Protein AF-A0AAN9F4Y3-F1 (afdb_monomer_lite)

Secondary structure (DSSP, 8-state):
--SHHHHHTHHHHHHHHHHHHHHHTT----EEEES-TTS---GGGG-S---EEE---PPPSSTT---HHHHHHH-HHHHHHHHTTT----SEEEEEHHHHHHHHHHHHHTT-B--TT----S-SSSEEEEE---S-SSSS--STT--HHHHHHHTT-HHHHHHHGGGSPPPTT-SS-SHHHHHHHHHHHHHHHTTS----------------------HHHHHHHHHHHHHHHHHHHTT-HHHHHHHHHHHHHH-TT-HHHHHHHHHHHHHTT-HHHHHHHHHHHHH-

Radius of gyration: 26.0 Å; chains: 1; bounding box: 60×72×58 Å

InterPro domains:
  IPR011990 Tetratricopeptide-like helical domain superfamily [G3DSA:1.25.40.10] (185-288)
  IPR011990 Tetratricopeptide-like helical domain superfamily [SSF48452] (224-287)
  IPR019734 Tetratricopeptide repeat [PS50005] (225-258)
  IPR051616 Cul2-RING E3 ligase substrate-recognition [PTHR46224] (144-288)
  IPR058209 Serine/threonine-protein kinase BSK1-like, TPR repeats [PF25575] (223-284)

pLDDT: mean 73.43, std 19.57, range [27.09, 96.81]

Organism: Crotalaria pallida (NCBI:txid3830)

Foldseek 3Di:
DPPVPVLALQLLVLVLLVLLVVVVVVQFAEEEELAPPPSRPVPVSNPDPHHYYYFDQPDDPDPPDGGLSRVCVVPVQVSCVVVVVPDDDGQKYKYWQVSCVVCVVVVVVVQWDADDVPPVPCVSHTMGMIGRRPDDDDPDDDDPDDDPLLVCLLVVNLVSNVVCLVVDDDDPVQPDSDSVSSNVVNVVVVVVVVVPDDDDDDDDDDDDDDDDDDDDQDVVLLVVLVVLQVQLVVVVVVVVLVSSLVSLVSSCVSPVPPLVSLQSNLVSCVSVVNNVSSVVSVVSSVVD

Sequence (288 aa):
MDTQTKATKRGPEDVMNHLAREAQHGKVKSILFLTPCHATPYYSMLHHNLPMKFLDCTPSEEKGIPDESDRFLMDPVPFVSEYAKKWSTPSHIVLFDSEEQKLRNFLISFGYREPGSLSVNRLAGPVILMFLPGERLCSFCYMDGVKPIQVAAARGNRAAVEILFPLTSKVDTVPTWTTDGILEYMQSETNKDETINAGETSRPKDTLSKEKNVPEVAPEVKKRAAEAKSRGDDVFKSKDFHTAIDSYTQAIDLDPTDATLLSNRSLCWIRLGQAEQALADAKACRAL

Structure (mmCIF, N/CA/C/O backbone):
data_AF-A0AAN9F4Y3-F1
#
_entry.id   AF-A0AAN9F4Y3-F1
#
loop_
_atom_site.group_PDB
_atom_site.id
_atom_site.type_symbol
_atom_site.label_atom_id
_atom_site.label_alt_id
_atom_site.label_comp_id
_atom_site.label_asym_id
_atom_site.label_entity_id
_atom_site.label_seq_id
_atom_site.pdbx_PDB_ins_code
_atom_site.Cartn_x
_atom_site.Cartn_y
_atom_site.Cartn_z
_atom_site.occupancy
_atom_site.B_iso_or_equiv
_atom_site.auth_seq_id
_atom_site.auth_comp_id
_atom_site.auth_asym_id
_atom_site.auth_atom_id
_atom_site.pdbx_PDB_model_num
ATOM 1 N N . MET A 1 1 ? 3.733 29.654 6.862 1.00 34.75 1 MET A N 1
ATOM 2 C CA . MET A 1 1 ? 3.402 28.729 7.966 1.00 34.75 1 MET A CA 1
ATOM 3 C C . MET A 1 1 ? 2.767 27.450 7.391 1.00 34.75 1 MET A C 1
ATOM 5 O O . MET A 1 1 ? 1.943 26.833 8.045 1.00 34.75 1 MET A O 1
ATOM 9 N N . ASP A 1 2 ? 3.164 27.002 6.185 1.00 38.53 2 ASP A N 1
ATOM 10 C CA . ASP A 1 2 ? 2.267 26.194 5.324 1.00 38.53 2 ASP A CA 1
ATOM 11 C C . ASP A 1 2 ? 2.876 24.898 4.767 1.00 38.53 2 ASP A C 1
ATOM 13 O O . ASP A 1 2 ? 2.242 24.186 3.990 1.00 38.53 2 ASP A O 1
ATOM 17 N N . THR A 1 3 ? 4.102 24.550 5.152 1.00 35.03 3 THR A N 1
ATOM 18 C CA . THR A 1 3 ? 4.762 23.322 4.676 1.00 35.03 3 THR A CA 1
ATOM 19 C C . THR A 1 3 ? 4.371 22.081 5.479 1.00 35.03 3 THR A C 1
ATOM 21 O O . THR A 1 3 ? 4.414 20.980 4.935 1.00 35.03 3 THR A O 1
ATOM 24 N N . GLN A 1 4 ? 3.898 22.239 6.722 1.00 35.34 4 GLN A N 1
ATOM 25 C CA . GLN A 1 4 ? 3.447 21.119 7.558 1.00 35.34 4 GLN A CA 1
ATOM 26 C C . GLN A 1 4 ? 2.114 20.524 7.065 1.00 35.34 4 GLN A C 1
ATOM 28 O O . GLN A 1 4 ? 1.898 19.327 7.176 1.00 35.34 4 GLN A O 1
ATOM 33 N N . THR A 1 5 ? 1.231 21.332 6.469 1.00 38.81 5 THR A N 1
ATOM 34 C CA . THR A 1 5 ? -0.136 20.916 6.094 1.00 38.81 5 THR A CA 1
ATOM 35 C C . THR A 1 5 ? -0.195 20.146 4.769 1.00 38.81 5 THR A C 1
ATOM 37 O O . THR A 1 5 ? -1.157 19.422 4.514 1.00 38.81 5 THR A O 1
ATOM 40 N N . LYS A 1 6 ? 0.821 20.292 3.907 1.00 37.38 6 LYS A N 1
ATOM 41 C CA . LYS A 1 6 ? 0.844 19.683 2.564 1.00 37.38 6 LYS A CA 1
ATOM 42 C C . LYS A 1 6 ? 1.338 18.233 2.566 1.00 37.38 6 LYS A C 1
ATOM 44 O O . LYS A 1 6 ? 0.891 17.452 1.735 1.00 37.38 6 LYS A O 1
ATOM 49 N N . ALA A 1 7 ? 2.214 17.866 3.503 1.00 35.19 7 ALA A N 1
ATOM 50 C CA . ALA A 1 7 ? 2.710 16.494 3.640 1.00 35.19 7 ALA A CA 1
ATOM 51 C C . ALA A 1 7 ? 1.658 15.568 4.280 1.00 35.19 7 ALA A C 1
ATOM 53 O O . ALA A 1 7 ? 1.378 14.496 3.755 1.00 35.19 7 ALA A O 1
ATOM 54 N N . THR A 1 8 ? 0.976 16.022 5.337 1.00 47.12 8 THR A N 1
ATOM 55 C CA . THR A 1 8 ? 0.002 15.211 6.095 1.00 47.12 8 THR A CA 1
ATOM 56 C C . THR A 1 8 ? -1.236 14.819 5.285 1.00 47.12 8 THR A C 1
ATOM 58 O O . THR A 1 8 ? -1.867 13.806 5.569 1.00 47.12 8 THR A O 1
ATOM 61 N N . LYS A 1 9 ? -1.593 15.611 4.267 1.00 51.28 9 LYS A N 1
ATOM 62 C CA . LYS A 1 9 ? -2.779 15.383 3.430 1.00 51.28 9 LYS A CA 1
ATOM 63 C C . LYS A 1 9 ? -2.565 14.376 2.299 1.00 51.28 9 LYS A C 1
ATOM 65 O O . LYS A 1 9 ? -3.556 13.852 1.800 1.00 51.28 9 LYS A O 1
ATOM 70 N N . ARG A 1 10 ? -1.312 14.097 1.924 1.00 63.50 10 ARG A N 1
ATOM 71 C CA . ARG A 1 10 ? -0.973 13.288 0.745 1.00 63.50 10 ARG A CA 1
ATOM 72 C C . ARG A 1 10 ? -1.201 11.792 0.969 1.00 63.50 10 ARG A C 1
ATOM 74 O O . ARG A 1 10 ? -1.752 11.130 0.103 1.00 63.50 10 ARG A O 1
ATOM 81 N N . GLY A 1 11 ? -0.879 11.285 2.160 1.00 67.88 11 GLY A N 1
ATOM 82 C CA . GLY A 1 11 ? -1.056 9.866 2.491 1.00 67.88 11 GLY A CA 1
ATOM 83 C C . GLY A 1 11 ? -2.505 9.371 2.355 1.00 67.88 11 GLY A C 1
ATOM 84 O O . GLY A 1 11 ? -2.747 8.424 1.610 1.00 67.88 11 GLY A O 1
ATOM 85 N N . PRO A 1 12 ? -3.495 10.019 3.002 1.00 71.00 12 PRO A N 1
ATOM 86 C CA . PRO A 1 12 ? -4.898 9.649 2.822 1.00 71.00 12 PRO A CA 1
ATOM 87 C C . PRO A 1 12 ? -5.375 9.756 1.363 1.00 71.00 12 PRO A C 1
ATOM 89 O O . PRO A 1 12 ? -6.123 8.898 0.906 1.00 71.00 12 PRO A O 1
ATOM 92 N N . GLU A 1 13 ? -4.943 10.778 0.619 1.00 74.56 13 GLU A N 1
ATOM 93 C CA . GLU A 1 13 ? -5.303 10.963 -0.794 1.00 74.56 13 GLU A CA 1
ATOM 94 C C . GLU A 1 13 ? -4.740 9.839 -1.681 1.00 74.56 13 GLU A C 1
ATOM 96 O O . GLU A 1 13 ? -5.457 9.274 -2.507 1.00 74.56 13 GLU A O 1
ATOM 101 N N . ASP A 1 14 ? -3.483 9.451 -1.469 1.00 76.06 14 ASP A N 1
ATOM 102 C CA . ASP A 1 14 ? -2.824 8.397 -2.236 1.00 76.06 14 ASP A CA 1
ATOM 103 C C . ASP A 1 14 ? -3.455 7.016 -1.995 1.00 76.06 14 ASP A C 1
ATOM 105 O O . ASP A 1 14 ? -3.637 6.250 -2.949 1.00 76.06 14 ASP A O 1
ATOM 109 N N . VAL A 1 15 ? -3.855 6.711 -0.752 1.00 79.31 15 VAL A N 1
ATOM 110 C CA . VAL A 1 15 ? -4.621 5.491 -0.432 1.00 79.31 15 VAL A CA 1
ATOM 111 C C . VAL A 1 15 ? -5.951 5.485 -1.182 1.00 79.31 15 VAL A C 1
ATOM 113 O O . VAL A 1 15 ? -6.293 4.487 -1.819 1.00 79.31 15 VAL A O 1
ATOM 116 N N . MET A 1 16 ? -6.686 6.599 -1.160 1.00 82.06 16 MET A N 1
ATOM 117 C CA . MET A 1 16 ? -7.975 6.690 -1.849 1.00 82.06 16 MET A CA 1
ATOM 118 C C . MET A 1 16 ? -7.826 6.586 -3.371 1.00 82.06 16 MET A C 1
ATOM 120 O O . MET A 1 16 ? -8.609 5.887 -4.010 1.00 82.06 16 MET A O 1
ATOM 124 N N . ASN A 1 17 ? -6.782 7.183 -3.952 1.00 81.06 17 ASN A N 1
ATOM 125 C CA . ASN A 1 17 ? -6.459 7.049 -5.375 1.00 81.06 17 ASN A CA 1
ATOM 126 C C . ASN A 1 17 ? -6.110 5.605 -5.763 1.00 81.06 17 ASN A C 1
ATOM 128 O O . ASN A 1 17 ? -6.488 5.138 -6.839 1.00 81.06 17 ASN A O 1
ATOM 132 N N . HIS A 1 18 ? -5.381 4.886 -4.907 1.00 81.62 18 HIS A N 1
ATOM 133 C CA . HIS A 1 18 ? -5.094 3.472 -5.124 1.00 81.62 18 HIS A CA 1
ATOM 134 C C . HIS A 1 18 ? -6.372 2.628 -5.063 1.00 81.62 18 HIS A C 1
ATOM 136 O O . HIS A 1 18 ? -6.624 1.845 -5.977 1.00 81.62 18 HIS A O 1
ATOM 142 N N . LEU A 1 19 ? -7.207 2.838 -4.043 1.00 83.69 19 LEU A N 1
ATOM 143 C CA . LEU A 1 19 ? -8.493 2.153 -3.909 1.00 83.69 19 LEU A CA 1
ATOM 144 C C . LEU A 1 19 ? -9.406 2.417 -5.109 1.00 83.69 19 LEU A C 1
ATOM 146 O O . LEU A 1 19 ? -10.025 1.480 -5.601 1.00 83.69 19 LEU A O 1
ATOM 150 N N . ALA A 1 20 ? -9.446 3.650 -5.622 1.00 84.56 20 ALA A N 1
ATOM 151 C CA . ALA A 1 20 ? -10.208 3.990 -6.821 1.00 84.56 20 ALA A CA 1
ATOM 152 C C . ALA A 1 20 ? -9.732 3.178 -8.035 1.00 84.56 20 ALA A C 1
ATOM 154 O O . ALA A 1 20 ? -10.540 2.549 -8.714 1.00 84.56 20 ALA A O 1
ATOM 155 N N . ARG A 1 21 ? -8.415 3.105 -8.271 1.00 83.31 21 ARG A N 1
ATOM 156 C CA . ARG A 1 21 ? -7.848 2.301 -9.369 1.00 83.31 21 ARG A CA 1
ATOM 157 C C . ARG A 1 21 ? -8.119 0.807 -9.207 1.00 83.31 21 ARG A C 1
ATOM 159 O O . ARG A 1 21 ? -8.495 0.150 -10.171 1.00 83.31 21 ARG A O 1
ATOM 166 N N . GLU A 1 22 ? -7.945 0.245 -8.016 1.00 81.94 22 GLU A N 1
ATOM 167 C CA . GLU A 1 22 ? -8.182 -1.189 -7.797 1.00 81.94 22 GLU A CA 1
ATOM 168 C C . GLU A 1 22 ? -9.680 -1.538 -7.845 1.00 81.94 22 GLU A C 1
ATOM 170 O O . GLU A 1 22 ? -10.050 -2.637 -8.268 1.00 81.94 22 GLU A O 1
ATOM 175 N N . ALA A 1 23 ? -10.557 -0.598 -7.481 1.00 85.44 23 ALA A N 1
ATOM 176 C CA . ALA A 1 23 ? -12.002 -0.733 -7.626 1.00 85.44 23 ALA A CA 1
ATOM 177 C C . ALA A 1 23 ? -12.440 -0.787 -9.099 1.00 85.44 23 ALA A C 1
ATOM 179 O O . ALA A 1 23 ? -13.289 -1.614 -9.431 1.00 85.44 23 ALA A O 1
ATOM 180 N N . GLN A 1 24 ? -11.818 -0.007 -9.996 1.00 82.62 24 GLN A N 1
ATOM 181 C CA . GLN A 1 24 ? -12.056 -0.110 -11.449 1.00 82.62 24 GLN A CA 1
ATOM 182 C C . GLN A 1 24 ? -11.789 -1.523 -11.980 1.00 82.62 24 GLN A C 1
ATOM 184 O O . GLN A 1 24 ? -12.495 -2.001 -12.864 1.00 82.62 24 GLN A O 1
ATOM 189 N N . HIS A 1 25 ? -10.800 -2.210 -11.405 1.00 80.69 25 HIS A N 1
ATOM 190 C CA . HIS A 1 25 ? -10.430 -3.578 -11.766 1.00 80.69 25 HIS A CA 1
ATOM 191 C C . HIS A 1 25 ? -11.212 -4.652 -10.985 1.00 80.69 25 HIS A C 1
ATOM 193 O O . HIS A 1 25 ? -10.883 -5.833 -11.075 1.00 80.69 25 HIS A O 1
ATOM 199 N N . GLY A 1 26 ? -12.222 -4.269 -10.193 1.00 80.94 26 GLY A N 1
ATOM 200 C CA . GLY A 1 26 ? -13.070 -5.195 -9.431 1.00 80.94 26 GLY A CA 1
ATOM 201 C C . GLY A 1 26 ? -12.372 -5.900 -8.263 1.00 80.94 26 GLY A C 1
ATOM 202 O O . GLY A 1 26 ? -12.895 -6.882 -7.732 1.00 80.94 26 GLY A O 1
ATOM 203 N N . LYS A 1 27 ? -11.190 -5.428 -7.852 1.00 79.81 27 LYS A N 1
ATOM 204 C CA . LYS A 1 27 ? -10.399 -6.048 -6.777 1.00 79.81 27 LYS A CA 1
ATOM 205 C C . LYS A 1 27 ? -10.817 -5.580 -5.384 1.00 79.81 27 LYS A C 1
ATOM 207 O O . LYS A 1 27 ? -10.630 -6.305 -4.409 1.00 79.81 27 LYS A O 1
ATOM 212 N N . VAL A 1 28 ? -11.415 -4.394 -5.285 1.00 84.62 28 VAL A N 1
ATOM 213 C CA . VAL A 1 28 ? -11.971 -3.853 -4.038 1.00 84.62 28 VAL A CA 1
ATOM 214 C C . VAL A 1 28 ? -13.458 -4.198 -3.969 1.00 84.62 28 VAL A C 1
ATOM 216 O O . VAL A 1 28 ? -14.229 -3.774 -4.824 1.00 84.62 28 VAL A O 1
ATOM 219 N N . LYS A 1 29 ? -13.867 -4.965 -2.950 1.00 84.75 29 LYS A N 1
ATOM 220 C CA . LYS A 1 29 ? -15.273 -5.376 -2.744 1.00 84.75 29 LYS A CA 1
ATOM 221 C C . LYS A 1 29 ? -15.952 -4.636 -1.594 1.00 84.75 29 LYS A C 1
ATOM 223 O O . LYS A 1 29 ? -17.152 -4.407 -1.634 1.00 84.75 29 LYS A O 1
ATOM 228 N N . SER A 1 30 ? -15.192 -4.308 -0.557 1.00 88.38 30 SER A N 1
ATOM 229 C CA . SER A 1 30 ? -15.649 -3.624 0.655 1.00 88.38 30 SER A CA 1
ATOM 230 C C . SER A 1 30 ? -14.467 -3.016 1.403 1.00 88.38 30 SER A C 1
ATOM 232 O O . SER A 1 30 ? -13.380 -3.603 1.422 1.00 88.38 30 SER A O 1
ATOM 234 N N . ILE A 1 31 ? -14.670 -1.849 2.010 1.00 89.12 31 ILE A N 1
ATOM 235 C CA . ILE A 1 31 ? -13.607 -1.095 2.685 1.00 89.12 31 ILE A CA 1
ATOM 236 C C . ILE A 1 31 ? -14.022 -0.818 4.132 1.00 89.12 31 ILE A C 1
ATOM 238 O O . ILE A 1 31 ? -15.122 -0.326 4.381 1.00 89.12 31 ILE A O 1
ATOM 242 N N . LEU A 1 32 ? -13.140 -1.115 5.083 1.00 89.62 32 LEU A N 1
ATOM 243 C CA . LEU A 1 32 ? -13.285 -0.735 6.486 1.00 89.62 32 LEU A CA 1
ATOM 244 C C . LEU A 1 32 ? -12.228 0.307 6.847 1.00 89.62 32 LEU A C 1
ATOM 246 O O . LEU A 1 32 ? -11.033 0.070 6.685 1.00 89.62 32 LEU A O 1
ATOM 250 N N . PHE A 1 33 ? -12.670 1.436 7.379 1.00 88.31 33 PHE A N 1
ATOM 251 C CA . PHE A 1 33 ? -11.802 2.488 7.886 1.00 88.31 33 PHE A CA 1
ATOM 252 C C . PHE A 1 33 ? -11.692 2.362 9.407 1.00 88.31 33 PHE A C 1
ATOM 254 O O . PHE A 1 33 ? -12.619 2.709 10.136 1.00 88.31 33 PHE A O 1
ATOM 261 N N . LEU A 1 34 ? -10.546 1.866 9.875 1.00 87.75 34 LEU A N 1
ATOM 262 C CA . LEU A 1 34 ? -10.117 1.881 11.276 1.00 87.75 34 LEU A CA 1
ATOM 263 C C . LEU A 1 34 ? -9.274 3.138 11.528 1.00 87.75 34 LEU A C 1
ATOM 265 O O . LEU A 1 34 ? -8.097 3.087 11.880 1.00 87.75 34 LEU A O 1
ATOM 269 N N . THR A 1 35 ? -9.885 4.285 11.260 1.00 83.19 35 THR A N 1
ATOM 270 C CA . THR A 1 35 ? -9.303 5.616 11.437 1.00 83.19 35 THR A CA 1
ATOM 271 C C . THR A 1 35 ? -10.358 6.533 12.047 1.00 83.19 35 THR A C 1
ATOM 273 O O . THR A 1 35 ? -11.549 6.269 11.862 1.00 83.19 35 THR A O 1
ATOM 276 N N . PRO A 1 36 ? -9.967 7.645 12.693 1.00 76.69 36 PRO A N 1
ATOM 277 C CA . PRO A 1 36 ? -10.922 8.652 13.143 1.00 76.69 36 PRO A CA 1
ATOM 278 C C . PRO A 1 36 ? -11.821 9.118 11.994 1.00 76.69 36 PRO A C 1
ATOM 280 O O . PRO A 1 36 ? -11.348 9.289 10.868 1.00 76.69 36 PRO A O 1
ATOM 283 N N . CYS A 1 37 ? -13.103 9.360 12.268 1.00 68.62 37 CYS A N 1
ATOM 284 C CA . CYS A 1 37 ? -14.120 9.608 11.235 1.00 68.62 37 CYS A CA 1
ATOM 285 C C . CYS A 1 37 ? -13.822 10.816 10.315 1.00 68.62 37 CYS A C 1
ATOM 287 O O . CYS A 1 37 ? -14.285 10.864 9.178 1.00 68.62 37 CYS A O 1
ATOM 289 N N . HIS A 1 38 ? -13.004 11.775 10.765 1.00 69.88 38 HIS A N 1
ATOM 290 C CA . HIS A 1 38 ? -12.608 12.962 9.993 1.00 69.88 38 HIS A CA 1
ATOM 291 C C . HIS A 1 38 ? -11.184 12.901 9.417 1.00 69.88 38 HIS A C 1
ATOM 293 O O . HIS A 1 38 ? -10.719 13.864 8.807 1.00 69.88 38 HIS A O 1
ATOM 299 N N . ALA A 1 39 ? -10.478 11.784 9.595 1.00 68.81 39 ALA A N 1
ATOM 300 C CA . ALA A 1 39 ? -9.095 11.636 9.150 1.00 68.81 39 ALA A CA 1
ATOM 301 C C . ALA A 1 39 ? -8.947 11.440 7.632 1.00 68.81 39 ALA A C 1
ATOM 303 O O . ALA A 1 39 ? -7.917 11.796 7.058 1.00 68.81 39 ALA A O 1
ATOM 304 N N . THR A 1 40 ? -9.963 10.875 6.977 1.00 67.38 40 THR A N 1
ATOM 305 C CA . THR A 1 40 ? -9.924 10.459 5.567 1.00 67.38 40 THR A CA 1
ATOM 306 C C . THR A 1 40 ? -11.044 11.130 4.752 1.00 67.38 40 THR A C 1
ATOM 308 O O . THR A 1 40 ? -11.934 10.461 4.232 1.00 67.38 40 THR A O 1
ATOM 311 N N . PRO A 1 41 ? -11.026 12.469 4.576 1.00 62.59 41 PRO A N 1
ATOM 312 C CA . PRO A 1 41 ? -12.127 13.210 3.943 1.00 62.59 41 PRO A CA 1
ATOM 313 C C . PRO A 1 41 ? -12.268 12.981 2.423 1.00 62.59 41 PRO A C 1
ATOM 315 O O . PRO A 1 41 ? -13.135 13.578 1.792 1.00 62.59 41 PRO A O 1
ATOM 318 N N . TYR A 1 42 ? -11.436 12.135 1.813 1.00 69.38 42 TYR A N 1
ATOM 319 C CA . TYR A 1 42 ? -11.318 11.981 0.359 1.00 69.38 42 TYR A CA 1
ATOM 320 C C . TYR A 1 42 ? -12.195 10.859 -0.223 1.00 69.38 42 TYR 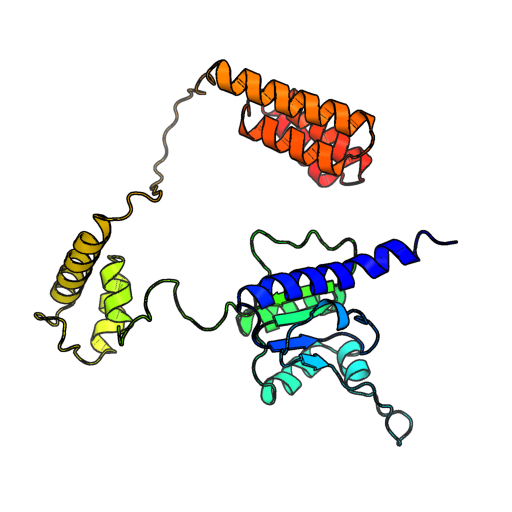A C 1
ATOM 322 O O . TYR A 1 42 ? -11.839 10.249 -1.228 1.00 69.38 42 TYR A O 1
ATOM 330 N N . TYR A 1 43 ? -13.356 10.582 0.378 1.00 70.69 43 TYR A N 1
ATOM 331 C CA . TYR A 1 43 ? -14.312 9.581 -0.128 1.00 70.69 43 TYR A CA 1
ATOM 332 C C . TYR A 1 43 ? -14.797 9.891 -1.551 1.00 70.69 43 TYR A C 1
ATOM 334 O O . TYR A 1 43 ? -15.042 8.976 -2.335 1.00 70.69 43 TYR A O 1
ATOM 342 N N . SER A 1 44 ? -14.884 11.177 -1.906 1.00 73.88 44 SER A N 1
ATOM 343 C CA . SER A 1 44 ? -15.266 11.629 -3.244 1.00 73.88 44 SER A CA 1
ATOM 344 C C . SER A 1 44 ? -14.340 11.091 -4.335 1.00 73.88 44 SER A C 1
ATOM 346 O O . SER A 1 44 ? -14.815 10.837 -5.433 1.00 73.88 44 SER A O 1
ATOM 348 N N . MET A 1 45 ? -13.065 10.831 -4.027 1.00 75.06 45 MET A N 1
ATOM 349 C CA . MET A 1 45 ? -12.073 10.333 -4.987 1.00 75.06 45 MET A CA 1
ATOM 350 C C . MET A 1 45 ? -12.318 8.887 -5.426 1.00 75.06 45 MET A C 1
ATOM 352 O O . MET A 1 45 ? -11.795 8.469 -6.455 1.00 75.06 45 MET A O 1
ATOM 356 N N . LEU A 1 46 ? -13.100 8.112 -4.665 1.00 81.38 46 LEU A N 1
ATOM 357 C CA . LEU A 1 46 ? -13.312 6.700 -4.967 1.00 81.38 46 LEU A CA 1
ATOM 358 C C . LEU A 1 46 ? -14.178 6.506 -6.218 1.00 81.38 46 LEU A C 1
ATOM 360 O O . LEU A 1 46 ? -13.932 5.566 -6.956 1.00 81.38 46 LEU A O 1
ATOM 364 N N . HIS A 1 47 ? -15.181 7.364 -6.454 1.00 82.50 47 HIS A N 1
ATOM 365 C CA . HIS A 1 47 ? -16.101 7.313 -7.608 1.00 82.50 47 HIS A CA 1
ATOM 366 C C . HIS A 1 47 ? -16.660 5.911 -7.970 1.00 82.50 47 HIS A C 1
ATOM 368 O O . HIS A 1 47 ? -17.043 5.661 -9.113 1.00 82.50 47 HIS A O 1
ATOM 374 N N . HIS A 1 48 ? -16.773 5.005 -6.992 1.00 81.94 48 HIS A N 1
ATOM 375 C CA . HIS A 1 48 ? -17.306 3.651 -7.154 1.00 81.94 48 HIS A CA 1
ATOM 376 C C . HIS A 1 48 ? -18.339 3.333 -6.071 1.00 81.94 48 HIS A C 1
ATOM 378 O O . HIS A 1 48 ? -18.179 3.718 -4.912 1.00 81.94 48 HIS A O 1
ATOM 384 N N . ASN A 1 49 ? -19.396 2.605 -6.443 1.00 85.56 49 ASN A N 1
ATOM 385 C CA . ASN A 1 49 ? -20.415 2.141 -5.504 1.00 85.56 49 ASN A CA 1
ATOM 386 C C . ASN A 1 49 ? -19.904 0.910 -4.739 1.00 85.56 49 ASN A C 1
ATOM 388 O O . ASN A 1 49 ? -20.116 -0.224 -5.169 1.00 85.56 49 ASN A O 1
ATOM 392 N N . LEU A 1 50 ? -19.189 1.148 -3.638 1.00 86.31 50 LEU A N 1
ATOM 393 C CA . LEU A 1 50 ? -18.634 0.112 -2.770 1.00 86.31 50 LEU A CA 1
ATOM 394 C C . LEU A 1 50 ? -19.177 0.256 -1.343 1.00 86.31 50 LEU A C 1
ATOM 396 O O . LEU A 1 50 ? -19.282 1.378 -0.844 1.00 86.31 50 LEU A O 1
ATOM 400 N N . PRO A 1 51 ? -19.466 -0.857 -0.646 1.00 87.38 51 PRO A N 1
ATOM 401 C CA . PRO A 1 51 ? -19.779 -0.815 0.773 1.00 87.38 51 PRO A CA 1
ATOM 402 C C . PRO A 1 51 ? -18.548 -0.353 1.564 1.00 87.38 51 PRO A C 1
ATOM 404 O O . PRO A 1 51 ? -17.499 -1.005 1.564 1.00 87.38 51 PRO A O 1
ATOM 407 N N . MET A 1 52 ? -18.696 0.783 2.243 1.00 86.75 52 MET A N 1
ATOM 408 C CA . MET A 1 52 ? -17.677 1.389 3.098 1.00 86.75 52 MET A CA 1
ATOM 409 C C . MET A 1 52 ? -18.202 1.487 4.527 1.00 86.75 52 MET A C 1
ATOM 411 O O . MET A 1 52 ? -19.344 1.898 4.735 1.00 86.75 52 MET A O 1
ATOM 415 N N . LYS A 1 53 ? -17.374 1.126 5.509 1.00 87.31 53 LYS A N 1
ATOM 416 C CA . LYS A 1 53 ? -17.709 1.244 6.931 1.00 87.31 53 LYS A CA 1
ATOM 417 C C . LYS A 1 53 ? -16.679 2.100 7.656 1.00 87.31 53 LYS A C 1
ATOM 419 O O . LYS A 1 53 ? -15.480 1.903 7.474 1.00 87.31 53 LYS A O 1
ATOM 424 N N . PHE A 1 54 ? -17.167 3.010 8.489 1.00 87.25 54 PHE A N 1
ATOM 425 C CA . PHE A 1 54 ? -16.377 3.901 9.334 1.00 87.25 54 PHE A CA 1
ATOM 426 C C . PHE A 1 54 ? -16.709 3.623 10.801 1.00 87.25 54 PHE A C 1
ATOM 428 O O . PHE A 1 54 ? -17.796 3.118 11.094 1.00 87.25 54 PHE A O 1
ATOM 435 N N . LEU A 1 55 ? -15.773 3.930 11.698 1.00 87.12 55 LEU A N 1
ATOM 436 C CA . LEU A 1 55 ? -16.049 3.958 13.133 1.00 87.12 55 LEU A CA 1
ATOM 437 C C . LEU A 1 55 ? -17.003 5.114 13.446 1.00 87.12 55 LEU A C 1
ATOM 439 O O . LEU A 1 55 ? -16.829 6.212 12.909 1.00 87.12 55 LEU A O 1
ATOM 443 N N . ASP A 1 56 ? -17.999 4.861 14.293 1.00 85.88 56 ASP A N 1
ATOM 444 C CA . ASP A 1 56 ? -18.914 5.907 14.740 1.00 85.88 56 ASP A CA 1
ATOM 445 C C . ASP A 1 56 ? -18.193 6.896 15.667 1.00 85.88 56 ASP A C 1
ATOM 447 O O . ASP A 1 56 ? -17.478 6.504 16.589 1.00 85.88 56 ASP A O 1
ATOM 451 N N . CYS A 1 57 ? -18.386 8.184 15.401 1.00 82.94 57 CYS A N 1
ATOM 452 C CA . CYS A 1 57 ? -17.880 9.287 16.217 1.00 82.94 57 CYS A CA 1
ATOM 453 C C . CYS A 1 57 ? -19.012 10.188 16.720 1.00 82.94 57 CYS A C 1
ATOM 455 O O . CYS A 1 57 ? -18.794 11.344 17.083 1.00 82.94 57 CYS A O 1
ATOM 457 N N . THR A 1 58 ? -20.247 9.679 16.695 1.00 85.38 58 THR A N 1
ATOM 458 C CA . THR A 1 58 ? -21.389 10.361 17.287 1.00 85.38 58 THR A CA 1
ATOM 459 C C . THR A 1 58 ? -21.185 10.406 18.803 1.00 85.38 58 THR A C 1
ATOM 461 O O . THR A 1 58 ? -21.059 9.352 19.432 1.00 85.38 58 THR A O 1
ATOM 464 N N . PRO A 1 59 ? -21.140 11.601 19.415 1.00 78.94 59 PRO A N 1
ATOM 465 C CA . PRO A 1 59 ? -20.941 11.708 20.850 1.00 78.94 59 PRO A CA 1
ATOM 466 C C . PRO A 1 59 ? -22.142 11.115 21.594 1.00 78.94 59 PRO A C 1
ATOM 468 O O . PRO A 1 59 ? -23.293 11.350 21.219 1.00 78.94 59 PRO A O 1
ATOM 471 N N . SER A 1 60 ? -21.875 10.372 22.669 1.00 77.69 60 SER A N 1
ATOM 472 C CA . SER A 1 60 ? -22.924 9.851 23.551 1.00 77.69 60 SER A CA 1
ATOM 473 C C . SER A 1 60 ? -23.664 10.989 24.262 1.00 77.69 60 SER A C 1
ATOM 475 O O . SER A 1 60 ? -23.060 11.992 24.653 1.00 77.69 60 SER A O 1
ATOM 477 N N . GLU A 1 61 ? -24.967 10.813 24.490 1.00 78.50 61 GLU A N 1
ATOM 478 C CA . GLU A 1 61 ? -25.758 11.712 25.343 1.00 78.50 61 GLU A CA 1
ATOM 479 C C . GLU A 1 61 ? -25.283 11.663 26.809 1.00 78.50 61 GLU A C 1
ATOM 481 O O . GLU A 1 61 ? -25.392 12.646 27.547 1.00 78.50 61 GLU A O 1
ATOM 486 N N . GLU A 1 62 ? -24.696 10.536 27.224 1.00 78.56 62 GLU A N 1
ATOM 487 C CA . GLU A 1 62 ? -24.100 10.363 28.545 1.00 78.56 62 GLU A CA 1
ATOM 488 C C . GLU A 1 62 ? -22.639 10.826 28.561 1.00 78.56 62 GLU A C 1
ATOM 490 O O . GLU A 1 62 ? -21.747 10.273 27.909 1.00 78.56 62 GLU A O 1
ATOM 495 N N . LYS A 1 63 ? -22.384 11.861 29.364 1.00 74.25 63 LYS A N 1
ATOM 496 C CA . LYS A 1 63 ? -21.074 12.498 29.485 1.00 74.25 63 LYS A CA 1
ATOM 497 C C . LYS A 1 63 ? -20.022 11.516 30.014 1.00 74.25 63 LYS A C 1
ATOM 499 O O . LYS A 1 63 ? -20.132 11.030 31.135 1.00 74.25 63 LYS A O 1
ATOM 504 N N . GLY A 1 64 ? -18.953 11.319 29.242 1.00 76.25 64 GLY A N 1
ATOM 505 C CA . GLY A 1 64 ? -17.794 10.509 29.633 1.00 76.25 64 GLY A CA 1
ATOM 506 C C . GLY A 1 64 ? -17.779 9.087 29.071 1.00 76.25 64 GLY A C 1
ATOM 507 O O . GLY A 1 64 ? -16.823 8.363 29.341 1.00 76.25 64 GLY A O 1
ATOM 508 N N . ILE A 1 65 ? -18.782 8.692 28.281 1.00 81.81 65 ILE A N 1
ATOM 509 C CA . ILE A 1 65 ? -18.723 7.451 27.503 1.00 81.81 65 ILE A CA 1
ATOM 510 C C . ILE A 1 65 ? -17.995 7.739 26.181 1.00 81.81 65 ILE A C 1
ATOM 512 O O . ILE A 1 65 ? -18.500 8.547 25.400 1.00 81.81 65 ILE A O 1
ATOM 516 N N . PRO A 1 66 ? -16.830 7.114 25.924 1.00 83.06 66 PRO A N 1
ATOM 517 C CA . PRO A 1 66 ? -16.114 7.278 24.662 1.00 83.06 66 PRO A CA 1
ATOM 518 C C . PRO A 1 66 ? -16.880 6.613 23.511 1.00 83.06 66 PRO A C 1
ATOM 520 O O . PRO A 1 66 ? -17.425 5.514 23.676 1.00 83.06 66 PRO A O 1
ATOM 523 N N . ASP A 1 67 ? -16.899 7.264 22.349 1.00 87.31 67 ASP A N 1
ATOM 524 C CA . ASP A 1 67 ? -17.481 6.716 21.118 1.00 87.31 67 ASP A CA 1
ATOM 525 C C . ASP A 1 67 ? -16.636 5.568 20.522 1.00 87.31 67 ASP A C 1
ATOM 527 O O . ASP A 1 67 ? -15.616 5.156 21.085 1.00 87.31 67 ASP A O 1
ATOM 531 N N . GLU A 1 68 ? -17.077 4.973 19.406 1.00 86.88 68 GLU A N 1
ATOM 532 C CA . GLU A 1 68 ? -16.363 3.840 18.799 1.00 86.88 68 GLU A CA 1
ATOM 533 C C . GLU A 1 68 ? -14.956 4.222 18.329 1.00 86.88 68 GLU A C 1
ATOM 535 O O . GLU A 1 68 ? -14.019 3.438 18.505 1.00 86.88 68 GLU A O 1
ATOM 540 N N . SER A 1 69 ? -14.801 5.414 17.747 1.00 87.06 69 SER A N 1
ATOM 541 C CA . SER A 1 69 ? -13.508 5.938 17.310 1.00 87.06 69 SER A CA 1
ATOM 542 C C . SER A 1 69 ? -12.583 6.170 18.507 1.00 87.06 69 SER A C 1
ATOM 544 O O . SER A 1 69 ? -11.434 5.726 18.486 1.00 87.06 69 SER A O 1
ATOM 546 N N . ASP A 1 70 ? -13.079 6.797 19.573 1.00 87.31 70 ASP A N 1
ATOM 547 C CA . ASP A 1 70 ? -12.312 7.025 20.801 1.00 87.31 70 ASP A CA 1
ATOM 548 C C . ASP A 1 70 ? -11.867 5.708 21.449 1.00 87.31 70 ASP A C 1
ATOM 550 O O . ASP A 1 70 ? -10.692 5.534 21.778 1.00 87.31 70 ASP A O 1
ATOM 554 N N . ARG A 1 71 ? -12.776 4.732 21.573 1.00 88.56 71 ARG A N 1
ATOM 555 C CA . ARG A 1 71 ? -12.461 3.402 22.122 1.00 88.56 71 ARG A CA 1
ATOM 556 C C . ARG A 1 71 ? -11.372 2.691 21.322 1.00 88.56 71 ARG A C 1
ATOM 558 O O . ARG A 1 71 ? -10.498 2.061 21.917 1.00 88.56 71 ARG A O 1
ATOM 565 N N . PHE A 1 72 ? -11.415 2.797 19.995 1.00 89.25 72 PHE A N 1
ATOM 566 C CA . PHE A 1 72 ? -10.390 2.238 19.119 1.00 89.25 72 PHE A CA 1
ATOM 567 C C . PHE A 1 72 ? -9.021 2.899 19.327 1.00 89.25 72 PHE A C 1
ATOM 569 O O . PHE A 1 72 ? -8.014 2.198 19.411 1.00 89.25 72 PHE A O 1
ATOM 576 N N . LEU A 1 73 ? -8.972 4.230 19.445 1.00 84.81 73 LEU A N 1
ATOM 577 C CA . LEU A 1 73 ? -7.718 4.958 19.670 1.00 84.81 73 LEU A CA 1
ATOM 578 C C . LEU A 1 73 ? -7.123 4.694 21.060 1.00 84.81 73 LEU A C 1
ATOM 580 O O . LEU A 1 73 ? -5.900 4.667 21.206 1.00 84.81 73 LEU A O 1
ATOM 584 N N . MET A 1 74 ? -7.971 4.496 22.075 1.00 88.12 74 MET A N 1
ATOM 585 C CA . MET A 1 74 ? -7.529 4.171 23.433 1.00 88.12 74 MET A CA 1
ATOM 586 C C . MET A 1 74 ? -6.871 2.791 23.501 1.00 88.12 74 MET A C 1
ATOM 588 O O . MET A 1 74 ? -5.768 2.674 24.038 1.00 88.12 74 MET A O 1
ATOM 592 N N . ASP A 1 75 ? -7.525 1.756 22.961 1.00 87.88 75 ASP A N 1
ATOM 593 C CA . ASP A 1 75 ? -6.966 0.404 22.929 1.00 87.88 75 ASP A CA 1
ATOM 594 C C . ASP A 1 75 ? -7.412 -0.389 21.680 1.00 87.88 75 ASP A C 1
ATOM 596 O O . ASP A 1 75 ? -8.479 -1.020 21.667 1.00 87.88 75 ASP A O 1
ATOM 600 N N . PRO A 1 76 ? -6.601 -0.388 20.604 1.00 88.25 76 PRO A N 1
ATOM 601 C CA . PRO A 1 76 ? -7.025 -0.922 19.315 1.00 88.25 76 PRO A CA 1
ATOM 602 C C . PRO A 1 76 ? -7.139 -2.448 19.306 1.00 88.25 76 PRO A C 1
ATOM 604 O O . PRO A 1 76 ? -7.998 -2.991 18.614 1.00 88.25 76 PRO A O 1
ATOM 607 N N . VAL A 1 77 ? -6.306 -3.174 20.060 1.00 87.12 77 VAL A N 1
ATOM 608 C CA . VAL A 1 77 ? -6.255 -4.646 19.970 1.00 87.12 77 VAL A CA 1
ATOM 609 C C . VAL A 1 77 ? -7.518 -5.296 20.552 1.00 87.12 77 VAL A C 1
ATOM 611 O O . VAL A 1 77 ? -8.145 -6.093 19.841 1.00 87.12 77 VAL A O 1
ATOM 614 N N . PRO A 1 78 ? -7.961 -4.972 21.783 1.00 87.50 78 PRO A N 1
ATOM 615 C CA . PRO A 1 78 ? -9.211 -5.491 22.327 1.00 87.50 78 PRO A CA 1
ATOM 616 C C . PRO A 1 78 ? -10.423 -4.993 21.549 1.00 87.50 78 PRO A C 1
ATOM 618 O O . PRO A 1 78 ? -11.325 -5.789 21.287 1.00 87.50 78 PRO A O 1
ATOM 621 N N . PHE A 1 79 ? -10.419 -3.723 21.122 1.00 90.00 79 PHE A N 1
ATOM 622 C CA . PHE A 1 79 ? -11.495 -3.167 20.307 1.00 90.00 79 PHE A CA 1
ATOM 623 C C . PHE A 1 79 ? -11.689 -3.982 19.030 1.00 90.00 79 PHE A C 1
ATOM 625 O O . PHE A 1 79 ? -12.776 -4.505 18.793 1.00 90.00 79 PHE A O 1
ATOM 632 N N . VAL A 1 80 ? -10.631 -4.152 18.229 1.00 86.12 80 VAL A N 1
ATOM 633 C CA . VAL A 1 80 ? -10.719 -4.881 16.958 1.00 86.12 80 VAL A CA 1
ATOM 634 C C . VAL A 1 80 ? -11.037 -6.354 17.204 1.00 86.12 80 VAL A C 1
ATOM 636 O O . VAL A 1 80 ? -11.822 -6.928 16.460 1.00 86.12 80 VAL A O 1
ATOM 639 N N . SER A 1 81 ? -10.523 -6.961 18.275 1.00 85.38 81 SER A N 1
ATOM 640 C CA . SER A 1 81 ? -10.851 -8.347 18.637 1.00 85.38 81 SER A CA 1
ATOM 641 C C . SER A 1 81 ? -12.334 -8.544 18.970 1.00 85.38 81 SER A C 1
ATOM 643 O O . SER A 1 81 ? -12.916 -9.576 18.634 1.00 85.38 81 SER A O 1
ATOM 645 N N . GLU A 1 82 ? -12.964 -7.578 19.641 1.00 85.06 82 GLU A N 1
ATOM 646 C CA . GLU A 1 82 ? -14.401 -7.602 19.922 1.00 85.06 82 GLU A CA 1
ATOM 647 C C . GLU A 1 82 ? -15.217 -7.297 18.662 1.00 85.06 82 GLU A C 1
ATOM 649 O O . GLU A 1 82 ? -16.160 -8.022 18.333 1.00 85.06 82 GLU A O 1
ATOM 654 N N . TYR A 1 83 ? -14.814 -6.264 17.927 1.00 84.19 83 TYR A N 1
ATOM 655 C CA . TYR A 1 83 ? -15.448 -5.818 16.693 1.00 84.19 83 TYR A CA 1
ATOM 656 C C . TYR A 1 83 ? -15.435 -6.914 15.620 1.00 84.19 83 TYR A C 1
ATOM 658 O O . TYR A 1 83 ? -16.437 -7.147 14.937 1.00 84.19 83 TYR A O 1
ATOM 666 N N . ALA A 1 84 ? -14.335 -7.668 15.542 1.00 83.12 84 ALA A N 1
ATOM 667 C CA . ALA A 1 84 ? -14.139 -8.754 14.594 1.00 83.12 84 ALA A CA 1
ATOM 668 C C . ALA A 1 84 ? -15.117 -9.920 14.763 1.00 83.12 84 ALA A C 1
ATOM 670 O O . ALA A 1 84 ? -15.353 -10.677 13.824 1.00 83.12 84 ALA A O 1
ATOM 671 N N . LYS A 1 85 ? -15.742 -10.059 15.935 1.00 81.75 85 LYS A N 1
ATOM 672 C CA . LYS A 1 85 ? -16.766 -11.088 16.167 1.00 81.75 85 LYS A CA 1
ATOM 673 C C . LYS A 1 85 ? -18.060 -10.808 15.405 1.00 81.75 85 LYS A C 1
ATOM 675 O O . LYS A 1 85 ? -18.840 -11.727 15.183 1.00 81.75 85 LYS A O 1
ATOM 680 N N . LYS A 1 86 ? -18.312 -9.542 15.058 1.00 80.75 86 LYS A N 1
ATOM 681 C CA . LYS A 1 86 ? -19.568 -9.074 14.451 1.00 80.75 86 LYS A CA 1
ATOM 682 C C . LYS A 1 86 ? -19.380 -8.501 13.046 1.00 80.75 86 LYS A C 1
ATOM 684 O O . LYS A 1 86 ? -20.372 -8.214 12.381 1.00 80.75 86 LYS A O 1
ATOM 689 N N . TRP A 1 87 ? -18.143 -8.279 12.600 1.00 76.94 87 TRP A N 1
ATOM 690 C CA . TRP A 1 87 ? -17.896 -7.658 11.303 1.00 76.94 87 TRP A CA 1
ATOM 691 C C . TRP A 1 87 ? -18.138 -8.625 10.134 1.00 76.94 87 TRP A C 1
ATOM 693 O O . TRP A 1 87 ? -17.864 -9.819 10.203 1.00 76.94 87 TRP A O 1
ATOM 703 N N . SER A 1 88 ? -18.641 -8.101 9.021 1.00 76.56 88 SER A N 1
ATOM 704 C CA . SER A 1 88 ? -18.501 -8.760 7.723 1.00 76.56 88 SER A CA 1
ATOM 705 C C . SER A 1 88 ? -17.076 -8.512 7.240 1.00 76.56 88 SER A C 1
ATOM 707 O O . SER A 1 88 ? -16.700 -7.346 7.114 1.00 76.56 88 SER A O 1
ATOM 709 N N . THR A 1 89 ? -16.292 -9.562 6.993 1.00 80.12 89 THR A N 1
ATOM 710 C CA . THR A 1 89 ? -14.865 -9.466 6.641 1.00 80.12 89 THR A CA 1
ATOM 711 C C . THR A 1 89 ? -14.635 -8.508 5.464 1.00 80.12 89 THR A C 1
ATOM 713 O O . THR A 1 89 ? -15.032 -8.827 4.336 1.00 80.12 89 THR A O 1
ATOM 716 N N . PRO A 1 90 ? -14.043 -7.322 5.696 1.00 86.62 90 PRO A N 1
ATOM 717 C CA . PRO A 1 90 ? -13.822 -6.351 4.634 1.00 86.62 90 PRO A CA 1
ATOM 718 C C . PRO A 1 90 ? -12.720 -6.810 3.674 1.00 86.62 90 PRO A C 1
ATOM 720 O O . PRO A 1 90 ? -11.757 -7.452 4.074 1.00 86.62 90 PRO A O 1
ATOM 723 N N . SER A 1 91 ? -12.819 -6.446 2.394 1.00 85.50 91 SER A N 1
ATOM 724 C CA . SER A 1 91 ? -11.744 -6.752 1.439 1.00 85.50 91 SER A CA 1
ATOM 725 C C . SER A 1 91 ? -10.497 -5.905 1.678 1.00 85.50 91 SER A C 1
ATOM 727 O O . SER A 1 91 ? -9.393 -6.364 1.420 1.00 85.50 91 SER A O 1
ATOM 729 N N . HIS A 1 92 ? -10.673 -4.672 2.154 1.00 88.06 92 HIS A N 1
ATOM 730 C CA . HIS A 1 92 ? -9.604 -3.714 2.403 1.00 88.06 92 HIS A CA 1
ATOM 731 C C . HIS A 1 92 ? -9.836 -3.039 3.755 1.00 88.06 92 HIS A C 1
ATOM 733 O O . HIS A 1 92 ? -10.963 -2.663 4.078 1.00 88.06 92 HIS A O 1
ATOM 739 N N . ILE A 1 93 ? -8.773 -2.881 4.534 1.00 88.69 93 ILE A N 1
ATOM 740 C CA . ILE A 1 93 ? -8.750 -2.141 5.791 1.00 88.69 93 ILE A CA 1
ATOM 741 C C . ILE A 1 93 ? -7.786 -0.973 5.632 1.00 88.69 93 ILE A C 1
ATOM 743 O O . ILE A 1 93 ? -6.628 -1.153 5.258 1.00 88.69 93 ILE A O 1
ATOM 747 N N . VAL A 1 94 ? -8.273 0.221 5.943 1.00 86.81 94 VAL A N 1
ATOM 748 C CA . VAL A 1 94 ? -7.478 1.443 6.030 1.00 86.81 94 VAL A CA 1
ATOM 749 C C . VAL A 1 94 ? -7.293 1.773 7.503 1.00 86.81 94 VAL A C 1
ATOM 751 O O . VAL A 1 94 ? -8.274 1.863 8.237 1.00 86.81 94 VAL A O 1
ATOM 754 N N . LEU A 1 95 ? -6.052 1.947 7.937 1.00 85.88 95 LEU A N 1
ATOM 755 C CA . LEU A 1 95 ? -5.693 2.294 9.309 1.00 85.88 95 LEU A CA 1
ATOM 756 C C . LEU A 1 95 ? -4.460 3.194 9.318 1.00 85.88 95 LEU A C 1
ATOM 758 O O . LEU A 1 95 ? -3.837 3.396 8.282 1.00 85.88 95 LEU A O 1
ATOM 762 N N . PHE A 1 96 ? -4.099 3.753 10.466 1.00 82.06 96 PHE A N 1
ATOM 763 C CA . PHE A 1 96 ? -2.845 4.489 10.594 1.00 82.06 96 PHE A CA 1
ATOM 764 C C . PHE A 1 96 ? -1.662 3.571 10.951 1.00 82.06 96 PHE A C 1
ATOM 766 O O . PHE A 1 96 ? -1.855 2.507 11.531 1.00 82.06 96 PHE A O 1
ATOM 773 N N . ASP A 1 97 ? -0.436 3.990 10.628 1.00 78.25 97 ASP A N 1
ATOM 774 C CA . ASP A 1 97 ? 0.821 3.262 10.883 1.00 78.25 97 ASP A CA 1
ATOM 775 C C . ASP A 1 97 ? 1.026 2.976 12.380 1.00 78.25 97 ASP A C 1
ATOM 777 O O . ASP A 1 97 ? 1.356 1.859 12.775 1.00 78.25 97 ASP A O 1
ATOM 781 N N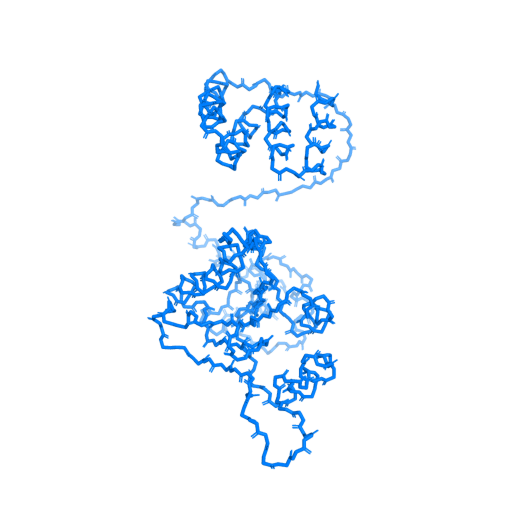 . SER A 1 98 ? 0.719 3.948 13.245 1.00 79.00 98 SER A N 1
ATOM 782 C CA . SER A 1 98 ? 0.790 3.790 14.705 1.00 79.00 98 SER A CA 1
ATOM 783 C C . SER A 1 98 ? -0.101 2.667 15.242 1.00 79.00 98 SER A C 1
ATOM 785 O O . SER A 1 98 ? 0.285 1.941 16.162 1.00 79.00 98 SER A O 1
ATOM 787 N N . GLU A 1 99 ? -1.296 2.516 14.678 1.00 82.38 99 GLU A N 1
ATOM 788 C CA . GLU A 1 99 ? -2.270 1.499 15.068 1.00 82.38 99 GLU A CA 1
ATOM 789 C C . GLU A 1 99 ? -1.966 0.161 14.387 1.00 82.38 99 GLU A C 1
ATOM 791 O O . GLU A 1 99 ? -2.138 -0.897 14.997 1.00 82.38 99 GLU A O 1
ATOM 796 N N . GLU A 1 100 ? -1.453 0.189 13.158 1.00 83.81 100 GLU A N 1
ATOM 797 C CA . GLU A 1 100 ? -1.060 -1.004 12.412 1.00 83.81 100 GLU A CA 1
ATOM 798 C C . GLU A 1 100 ? 0.019 -1.782 13.135 1.00 83.81 100 GLU A C 1
ATOM 800 O O . GLU A 1 100 ? -0.128 -2.987 13.295 1.00 83.81 100 GLU A O 1
ATOM 805 N N . GLN A 1 101 ? 1.035 -1.114 13.677 1.00 80.81 101 GLN A N 1
ATOM 806 C CA . GLN A 1 101 ? 2.105 -1.793 14.408 1.00 80.81 101 GLN A CA 1
ATOM 807 C C . GLN A 1 101 ? 1.574 -2.635 15.578 1.00 80.81 101 GLN A C 1
ATOM 809 O O . GLN A 1 101 ? 2.130 -3.688 15.894 1.00 80.81 101 GLN A O 1
ATOM 814 N N . LYS A 1 102 ? 0.465 -2.208 16.196 1.00 83.88 102 LYS A N 1
ATOM 815 C CA . LYS A 1 102 ? -0.207 -2.941 17.279 1.00 83.88 102 LYS A CA 1
ATOM 816 C C . LYS A 1 102 ? -1.098 -4.066 16.744 1.00 83.88 102 LYS A C 1
ATOM 818 O O . LYS A 1 102 ? -1.206 -5.119 17.368 1.00 83.88 102 LYS A O 1
ATOM 823 N N . LEU A 1 103 ? -1.735 -3.854 15.593 1.00 83.75 103 LEU A N 1
ATOM 824 C CA . LEU A 1 103 ? -2.734 -4.753 15.007 1.00 83.75 103 LEU A CA 1
ATOM 825 C C . LEU A 1 103 ? -2.176 -5.735 13.975 1.00 83.75 103 LEU A C 1
ATOM 827 O O . LEU A 1 103 ? -2.863 -6.693 13.631 1.00 83.75 103 LEU A O 1
ATOM 831 N N . ARG A 1 104 ? -0.943 -5.551 13.505 1.00 80.69 104 ARG A N 1
ATOM 832 C CA . ARG A 1 104 ? -0.319 -6.296 12.405 1.00 80.69 104 ARG A CA 1
ATOM 833 C C . ARG A 1 104 ? -0.483 -7.800 12.556 1.00 80.69 104 ARG A C 1
ATOM 835 O O . ARG A 1 104 ? -1.009 -8.464 11.671 1.00 80.69 104 ARG A O 1
ATOM 842 N N . ASN A 1 105 ? -0.084 -8.337 13.706 1.00 78.06 105 ASN A N 1
ATOM 843 C CA . ASN A 1 105 ? -0.149 -9.776 13.970 1.00 78.06 105 ASN A CA 1
ATOM 844 C C . ASN A 1 105 ? -1.591 -10.298 13.987 1.00 78.06 105 ASN A C 1
ATOM 846 O O . ASN A 1 105 ? -1.853 -11.406 13.522 1.00 78.06 105 ASN A O 1
ATOM 850 N N . PHE A 1 106 ? -2.526 -9.493 14.495 1.00 80.56 106 PHE A N 1
ATOM 851 C CA . PHE A 1 106 ? -3.946 -9.819 14.486 1.00 80.56 106 PHE A CA 1
ATOM 852 C C . PHE A 1 106 ? -4.498 -9.804 13.055 1.00 80.56 106 PHE A C 1
ATOM 854 O O . PHE A 1 106 ? -5.128 -10.755 12.623 1.00 80.56 106 PHE A O 1
ATOM 861 N N . LEU A 1 107 ? -4.214 -8.772 12.267 1.00 80.56 107 LEU A N 1
ATOM 862 C CA . LEU A 1 107 ? -4.719 -8.668 10.898 1.00 80.56 107 LEU A CA 1
ATOM 863 C C . LEU A 1 107 ? -4.103 -9.743 9.985 1.00 80.56 107 LEU A C 1
ATOM 865 O O . LEU A 1 107 ? -4.812 -10.357 9.191 1.00 80.56 107 LEU A O 1
ATOM 869 N N . ILE A 1 108 ? -2.823 -10.074 10.162 1.00 78.88 108 ILE A N 1
ATOM 870 C CA . ILE A 1 108 ? -2.183 -11.194 9.457 1.00 78.88 108 ILE A CA 1
ATOM 871 C C . ILE A 1 108 ? -2.836 -12.53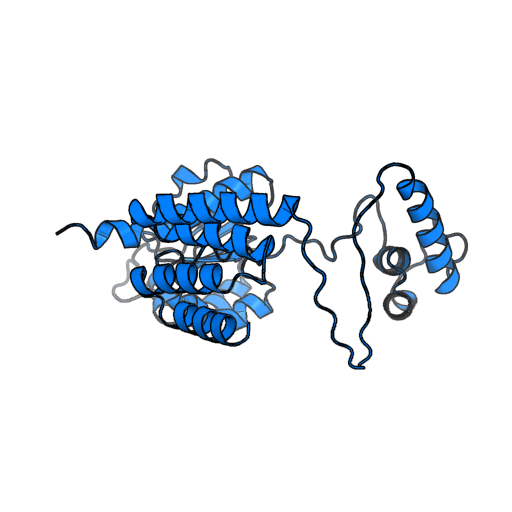4 9.824 1.00 78.88 108 ILE A C 1
ATOM 873 O O . ILE A 1 108 ? -3.007 -13.375 8.940 1.00 78.88 108 ILE A O 1
ATOM 877 N N . SER A 1 109 ? -3.244 -12.747 11.083 1.00 74.56 109 SER A N 1
ATOM 878 C CA . SER A 1 109 ? -3.937 -13.985 11.479 1.00 74.56 109 SER A CA 1
ATOM 879 C C . SER A 1 109 ? -5.319 -14.122 10.829 1.00 74.56 109 SER A C 1
ATOM 881 O O . SER A 1 109 ? -5.758 -15.236 10.555 1.00 74.56 109 SER A O 1
ATOM 883 N N . PHE A 1 110 ? -5.952 -12.997 10.484 1.00 72.44 110 PHE A N 1
ATOM 884 C CA . PHE A 1 110 ? -7.167 -12.936 9.665 1.00 72.44 110 PHE A CA 1
ATOM 885 C C . PHE A 1 110 ? -6.899 -12.980 8.148 1.00 72.44 110 PHE A C 1
ATOM 887 O O . PHE A 1 110 ? -7.839 -12.918 7.359 1.00 72.44 110 PHE A O 1
ATOM 894 N N . GLY A 1 111 ? -5.640 -13.112 7.721 1.00 74.44 111 GLY A N 1
ATOM 895 C CA . GLY A 1 111 ? -5.253 -13.264 6.317 1.00 74.44 111 GLY A CA 1
ATOM 896 C C . GLY A 1 111 ? -4.986 -11.957 5.567 1.00 74.44 111 GLY A C 1
ATOM 897 O O . GLY A 1 111 ? -4.717 -12.006 4.365 1.00 74.44 111 GLY A O 1
ATOM 898 N N . TYR A 1 112 ? -5.016 -10.806 6.244 1.00 78.56 112 TYR A N 1
ATOM 899 C CA . TYR A 1 112 ? -4.699 -9.521 5.623 1.00 78.56 112 TYR A CA 1
ATOM 900 C C . TYR A 1 112 ? -3.206 -9.406 5.331 1.00 78.56 112 TYR A C 1
ATOM 902 O O . TYR A 1 112 ? -2.357 -9.820 6.124 1.00 78.56 112 TYR A O 1
ATOM 910 N N . ARG A 1 113 ? -2.882 -8.809 4.185 1.00 76.62 113 ARG A N 1
ATOM 911 C CA . ARG A 1 113 ? -1.506 -8.532 3.771 1.00 76.62 113 ARG A CA 1
ATOM 912 C C . ARG A 1 113 ? -1.360 -7.090 3.315 1.00 76.62 113 ARG A C 1
ATOM 914 O O . ARG A 1 113 ? -2.320 -6.451 2.889 1.00 76.62 113 ARG A O 1
ATOM 921 N N . GLU A 1 114 ? -0.132 -6.602 3.392 1.00 67.06 114 GLU A N 1
ATOM 922 C CA . GLU A 1 114 ? 0.274 -5.386 2.695 1.00 67.06 114 GLU A CA 1
ATOM 923 C C . GLU A 1 114 ? 0.532 -5.693 1.209 1.00 67.06 114 GLU A C 1
ATOM 925 O O . GLU A 1 114 ? 0.940 -6.819 0.884 1.00 67.06 114 GLU A O 1
ATOM 930 N N . PRO A 1 115 ? 0.294 -4.748 0.281 1.00 57.38 115 PRO A N 1
ATOM 931 C CA . PRO A 1 115 ? 0.499 -4.994 -1.146 1.00 57.38 115 PRO A CA 1
ATOM 932 C C . PRO A 1 115 ? 1.986 -5.206 -1.452 1.00 57.38 115 PRO A C 1
ATOM 934 O O . PRO A 1 115 ? 2.788 -4.281 -1.471 1.00 57.38 115 PRO A O 1
ATOM 937 N N . GLY A 1 116 ? 2.394 -6.449 -1.712 1.00 48.69 116 GLY A N 1
ATOM 938 C CA . GLY A 1 116 ? 3.748 -6.746 -2.185 1.00 48.69 116 GLY A CA 1
ATOM 939 C C . GLY A 1 116 ? 3.969 -6.129 -3.572 1.00 48.69 116 GLY A C 1
ATOM 940 O O . GLY A 1 116 ? 3.218 -6.433 -4.492 1.00 48.69 116 GLY A O 1
ATOM 941 N N . SER A 1 117 ? 4.991 -5.276 -3.715 1.00 36.34 117 SER A N 1
ATOM 942 C CA . SER A 1 117 ? 5.327 -4.386 -4.860 1.00 36.34 117 SER A CA 1
ATOM 943 C C . SER A 1 117 ? 4.661 -3.004 -4.889 1.00 36.34 117 SER A C 1
ATOM 945 O O . SER A 1 117 ? 5.174 -2.101 -5.542 1.00 36.34 117 SER A O 1
ATOM 947 N N . LEU A 1 118 ? 3.630 -2.787 -4.074 1.00 39.56 118 LEU A N 1
ATOM 948 C CA . LEU A 1 118 ? 3.241 -1.469 -3.592 1.00 39.56 118 LEU A CA 1
ATOM 949 C C . LEU A 1 118 ? 3.192 -1.542 -2.061 1.00 39.56 118 LEU A C 1
ATOM 951 O O . LEU A 1 118 ? 2.143 -1.431 -1.430 1.00 39.56 118 LEU A O 1
ATOM 955 N N . SER A 1 119 ? 4.380 -1.511 -1.449 1.00 37.34 119 SER A N 1
ATOM 956 C CA . SER A 1 119 ? 4.564 -0.389 -0.536 1.00 37.34 119 SER A CA 1
ATOM 957 C C . SER A 1 119 ? 4.170 0.802 -1.401 1.00 37.34 119 SER A C 1
ATOM 959 O O . SER A 1 119 ? 4.966 1.268 -2.216 1.00 37.34 119 SER A O 1
ATOM 961 N N . VAL A 1 120 ? 2.905 1.222 -1.332 1.00 41.12 120 VAL A N 1
ATOM 962 C CA . VAL A 1 120 ? 2.588 2.621 -1.515 1.00 41.12 120 VAL A CA 1
ATOM 963 C C . VAL A 1 120 ? 3.611 3.239 -0.588 1.00 41.12 120 VAL A C 1
ATOM 965 O O . VAL A 1 120 ? 3.488 2.994 0.614 1.00 41.12 120 VAL A O 1
ATOM 968 N N . ASN A 1 121 ? 4.733 3.729 -1.168 1.00 35.69 121 ASN A N 1
ATOM 969 C CA . ASN A 1 121 ? 5.937 4.202 -0.464 1.00 35.69 121 ASN A CA 1
ATOM 970 C C . ASN A 1 121 ? 5.467 4.653 0.886 1.00 35.69 121 ASN A C 1
ATOM 972 O O . ASN A 1 121 ? 4.561 5.452 0.758 1.00 35.69 121 ASN A O 1
ATOM 976 N N . ARG A 1 122 ? 5.924 4.183 2.065 1.00 41.75 122 ARG A N 1
ATOM 977 C CA . ARG A 1 122 ? 5.561 4.808 3.367 1.00 41.75 122 ARG A CA 1
ATOM 978 C C . ARG A 1 122 ? 5.052 6.225 3.110 1.00 41.75 122 ARG A C 1
ATOM 980 O O . ARG A 1 122 ? 5.881 7.052 2.728 1.00 41.75 122 ARG A O 1
ATOM 987 N N . LEU A 1 123 ? 3.727 6.417 3.084 1.00 41.97 123 LEU A N 1
ATOM 988 C CA . LEU A 1 123 ? 3.027 7.309 2.132 1.00 41.97 123 LEU A CA 1
ATOM 989 C C . LEU A 1 123 ? 3.197 8.777 2.452 1.00 41.97 123 LEU A C 1
ATOM 991 O O . LEU A 1 123 ? 2.226 9.465 2.705 1.00 41.97 123 LEU A O 1
ATOM 995 N N . ALA A 1 124 ? 4.445 9.236 2.550 1.00 40.00 124 ALA A N 1
ATOM 996 C CA . ALA A 1 124 ? 4.866 10.490 3.155 1.00 40.00 124 ALA A CA 1
ATOM 997 C C . ALA A 1 124 ? 3.929 10.940 4.303 1.00 40.00 124 ALA A C 1
ATOM 999 O O . ALA A 1 124 ? 3.611 12.122 4.414 1.00 40.00 124 ALA A O 1
ATOM 1000 N N . GLY A 1 125 ? 3.429 9.992 5.111 1.00 48.03 125 GLY A N 1
ATOM 1001 C CA . GLY A 1 125 ? 2.210 10.175 5.893 1.00 48.03 125 GLY A CA 1
ATOM 1002 C C . GLY A 1 125 ? 1.732 8.888 6.583 1.00 48.03 125 GLY A C 1
ATOM 1003 O O . GLY A 1 125 ? 2.192 7.799 6.244 1.00 48.03 125 GLY A O 1
ATOM 1004 N N . PRO A 1 126 ? 0.830 9.002 7.574 1.00 55.62 126 PRO A N 1
ATOM 1005 C CA . PRO A 1 126 ? 0.629 7.985 8.604 1.00 55.62 126 PRO A CA 1
ATOM 1006 C C . PRO A 1 126 ? -0.394 6.895 8.246 1.00 55.62 126 PRO A C 1
ATOM 1008 O O . PRO A 1 126 ? -0.881 6.271 9.169 1.00 55.62 126 PRO A O 1
ATOM 1011 N N . VAL A 1 127 ? -0.786 6.674 6.982 1.00 54.03 127 VAL A N 1
ATOM 1012 C CA . VAL A 1 127 ? -1.907 5.766 6.621 1.00 54.03 127 VAL A CA 1
ATOM 1013 C C . VAL A 1 127 ? -1.415 4.498 5.921 1.00 54.03 127 VAL A C 1
ATOM 1015 O O . VAL A 1 127 ? -0.659 4.581 4.956 1.00 54.03 127 VAL A O 1
ATOM 1018 N N . ILE A 1 128 ? -1.891 3.339 6.374 1.00 62.72 128 ILE A N 1
ATOM 1019 C CA . ILE A 1 128 ? -1.612 2.007 5.838 1.00 62.72 128 ILE A CA 1
ATOM 1020 C C . ILE A 1 128 ? -2.889 1.379 5.276 1.00 62.72 128 ILE A C 1
ATOM 1022 O O . ILE A 1 128 ? -3.971 1.463 5.860 1.00 62.72 128 ILE A O 1
ATOM 1026 N N . LEU A 1 129 ? -2.732 0.721 4.127 1.00 66.12 129 LEU A N 1
ATOM 1027 C CA . LEU A 1 129 ? -3.754 -0.090 3.484 1.00 66.12 129 LEU A CA 1
ATOM 1028 C C . LEU A 1 129 ? -3.382 -1.570 3.603 1.00 66.12 129 LEU A C 1
ATOM 1030 O O . LEU A 1 129 ? -2.357 -2.003 3.080 1.00 66.12 129 LEU A O 1
ATOM 1034 N N . MET A 1 130 ? -4.248 -2.347 4.241 1.00 68.88 130 MET A N 1
ATOM 1035 C CA . MET A 1 130 ? -4.174 -3.804 4.254 1.00 68.88 130 MET A CA 1
ATOM 1036 C C . MET A 1 130 ? -5.322 -4.368 3.433 1.00 68.88 130 MET A C 1
ATOM 1038 O O . MET A 1 130 ? -6.431 -3.846 3.470 1.00 68.88 130 MET A O 1
ATOM 1042 N N . PHE A 1 131 ? -5.092 -5.449 2.704 1.00 64.12 131 PHE A N 1
ATOM 1043 C CA . PHE A 1 131 ? -6.140 -6.095 1.923 1.00 64.12 131 PHE A CA 1
ATOM 1044 C C . PHE A 1 131 ? -6.188 -7.581 2.245 1.00 64.12 131 PHE A C 1
ATOM 1046 O O . PHE A 1 131 ? -5.157 -8.225 2.462 1.00 64.12 131 PHE A O 1
ATOM 1053 N N . LEU A 1 132 ? -7.400 -8.129 2.285 1.00 57.00 132 LEU A N 1
ATOM 1054 C CA . LEU A 1 132 ? -7.566 -9.555 2.100 1.00 57.00 132 LEU A CA 1
ATOM 1055 C C . LEU A 1 132 ? -7.286 -9.821 0.629 1.00 57.00 132 LEU A C 1
ATOM 1057 O O . LEU A 1 132 ? -7.965 -9.232 -0.220 1.00 57.00 132 LEU A O 1
ATOM 1061 N N . PRO A 1 133 ? -6.330 -10.703 0.293 1.00 55.91 133 PRO A N 1
ATOM 1062 C CA . PRO A 1 133 ? -6.309 -11.262 -1.043 1.00 55.91 133 PRO A CA 1
ATOM 1063 C C . PRO A 1 133 ? -7.702 -11.847 -1.257 1.00 55.91 133 PRO A C 1
ATOM 1065 O O . PRO A 1 133 ? -8.120 -12.726 -0.500 1.00 55.91 133 PRO A O 1
ATOM 1068 N N . GLY A 1 134 ? -8.460 -11.246 -2.181 1.00 43.50 134 GLY A N 1
ATOM 1069 C CA . GLY A 1 134 ? -9.873 -11.557 -2.348 1.00 43.50 134 GLY A CA 1
ATOM 1070 C C . GLY A 1 134 ? -10.042 -13.065 -2.394 1.00 43.50 134 GLY A C 1
ATOM 1071 O O . GLY A 1 134 ? -9.218 -13.725 -3.020 1.00 43.50 134 GLY A O 1
ATOM 1072 N N . GLU A 1 135 ? -11.049 -13.601 -1.700 1.00 35.34 135 GLU A N 1
ATOM 1073 C CA . GLU A 1 135 ? -11.326 -15.037 -1.686 1.00 35.34 135 GLU A CA 1
ATOM 1074 C C . GLU A 1 135 ? -11.380 -15.599 -3.113 1.00 35.34 135 GLU A C 1
ATOM 1076 O O . GLU A 1 135 ? -12.399 -15.514 -3.798 1.00 35.34 135 GLU A O 1
ATOM 1081 N N . ARG A 1 136 ? -10.228 -16.084 -3.575 1.00 31.81 136 ARG A N 1
ATOM 1082 C CA . ARG A 1 136 ? -9.896 -17.467 -3.895 1.00 31.81 136 ARG A CA 1
ATOM 1083 C C . ARG A 1 136 ? -8.458 -17.648 -3.387 1.00 31.81 136 ARG A C 1
ATOM 1085 O O . ARG A 1 136 ? -7.554 -16.908 -3.759 1.00 31.81 136 ARG A O 1
ATOM 1092 N N . LEU A 1 137 ? -8.224 -18.513 -2.398 1.00 33.22 137 LEU A N 1
ATOM 1093 C CA . LEU A 1 137 ? -7.711 -19.862 -2.669 1.00 33.22 137 LEU A CA 1
ATOM 1094 C C . LEU A 1 137 ? -6.857 -19.870 -3.935 1.00 33.22 137 LEU A C 1
ATOM 1096 O O . LEU A 1 137 ? -7.420 -19.687 -4.999 1.00 33.22 137 LEU A O 1
ATOM 1100 N N . CYS A 1 138 ? -5.547 -20.095 -3.791 1.00 27.09 138 CYS A N 1
ATOM 1101 C CA . CYS A 1 138 ? -4.644 -20.601 -4.829 1.00 27.09 138 CYS A CA 1
ATOM 1102 C C . CYS A 1 138 ? -4.918 -20.105 -6.265 1.00 27.09 138 CYS A C 1
ATOM 1104 O O . CYS A 1 138 ? -5.888 -20.505 -6.884 1.00 27.09 138 CYS A O 1
ATOM 1106 N N . SER A 1 139 ? -3.994 -19.355 -6.866 1.00 28.05 139 SER A N 1
ATOM 1107 C CA . SER A 1 139 ? -4.110 -18.786 -8.225 1.00 28.05 139 SER A CA 1
ATOM 1108 C C . SER A 1 139 ? -4.312 -19.769 -9.413 1.00 28.05 139 SER A C 1
ATOM 1110 O O . SER A 1 139 ? -3.973 -19.425 -10.533 1.00 28.05 139 SER A O 1
ATOM 1112 N N . PHE A 1 140 ? -4.834 -20.984 -9.240 1.00 34.88 140 PHE A N 1
ATOM 1113 C CA . PHE A 1 140 ? -5.390 -21.799 -10.318 1.00 34.88 140 PHE A CA 1
ATOM 1114 C C . PHE A 1 140 ? -6.693 -22.456 -9.847 1.00 34.88 140 PHE A C 1
ATOM 1116 O O . PHE A 1 140 ? -6.736 -23.023 -8.761 1.00 34.88 140 PHE A O 1
ATOM 1123 N N . CYS A 1 141 ? -7.702 -22.427 -10.718 1.00 31.41 141 CYS A N 1
ATOM 1124 C CA . CYS A 1 141 ? -8.972 -23.161 -10.670 1.00 31.41 141 CYS A CA 1
ATOM 1125 C C . CYS A 1 141 ? -10.075 -22.625 -9.740 1.00 31.41 141 CYS A C 1
ATOM 1127 O O . CYS A 1 141 ? -10.266 -23.080 -8.617 1.00 31.41 141 CYS A O 1
ATOM 1129 N N . TYR A 1 142 ? -10.933 -21.777 -10.311 1.00 35.91 142 TYR A N 1
ATOM 1130 C CA . TYR A 1 142 ? -12.364 -22.107 -10.341 1.00 35.91 142 TYR A CA 1
ATOM 1131 C C . TYR A 1 142 ? -12.997 -21.471 -11.587 1.00 35.91 142 TYR A C 1
ATOM 1133 O O . TYR A 1 142 ? -13.688 -20.454 -11.511 1.00 35.91 142 TYR A O 1
ATOM 1141 N N . MET A 1 143 ? -12.662 -22.029 -12.748 1.00 34.88 143 MET A N 1
ATOM 1142 C CA . MET A 1 143 ? -13.636 -22.157 -13.826 1.00 34.88 143 MET A CA 1
ATOM 1143 C C . MET A 1 143 ? -14.210 -23.571 -13.660 1.00 34.88 143 MET A C 1
ATOM 1145 O O . MET A 1 143 ? -13.444 -24.508 -13.457 1.00 34.88 143 MET A O 1
ATOM 1149 N N . ASP A 1 144 ? -15.533 -23.680 -13.602 1.00 40.34 144 ASP A N 1
ATOM 1150 C CA . ASP A 1 144 ? -16.323 -24.913 -13.729 1.00 40.34 144 ASP A CA 1
ATOM 1151 C C . ASP A 1 144 ? -15.979 -26.103 -12.812 1.00 40.34 144 ASP A C 1
ATOM 1153 O O . ASP A 1 144 ? -15.387 -27.091 -13.230 1.00 40.34 144 ASP A O 1
ATOM 1157 N N . GLY A 1 145 ? -16.422 -26.075 -11.548 1.00 53.12 145 GLY A N 1
ATOM 1158 C CA . GLY A 1 145 ? -16.608 -27.310 -10.763 1.00 53.12 145 GLY A CA 1
ATOM 1159 C C . GLY A 1 145 ? -15.343 -28.114 -10.413 1.00 53.12 145 GLY A C 1
ATOM 1160 O O . GLY A 1 145 ? -15.458 -29.215 -9.870 1.00 53.12 145 GLY A O 1
ATOM 1161 N N . VAL A 1 146 ? -14.149 -27.581 -10.682 1.00 58.34 146 VAL A N 1
ATOM 1162 C CA . VAL A 1 146 ? -12.873 -28.280 -10.478 1.00 58.34 146 VAL A CA 1
ATOM 1163 C C . VAL A 1 146 ? -12.542 -28.378 -8.984 1.00 58.34 146 VAL A C 1
ATOM 1165 O O . VAL A 1 146 ? -12.460 -27.374 -8.273 1.00 58.34 146 VAL A O 1
ATOM 1168 N N . LYS A 1 147 ? -12.357 -29.605 -8.484 1.00 73.19 147 LYS A N 1
ATOM 1169 C CA . LYS A 1 147 ? -12.062 -29.884 -7.070 1.00 73.19 147 LYS A CA 1
ATOM 1170 C C . LYS A 1 147 ? -10.599 -29.561 -6.721 1.00 73.19 147 LYS A C 1
ATOM 1172 O O . LYS A 1 147 ? -9.730 -29.714 -7.579 1.00 73.19 147 LYS A O 1
ATOM 1177 N N . PRO A 1 148 ? -10.277 -29.236 -5.450 1.00 66.25 148 PRO A N 1
ATOM 1178 C CA . PRO A 1 148 ? -8.911 -28.904 -5.012 1.00 66.25 148 PRO A CA 1
ATOM 1179 C C . PRO A 1 148 ? -7.834 -29.923 -5.422 1.00 66.25 148 PRO A C 1
ATOM 1181 O O . PRO A 1 148 ? -6.709 -29.548 -5.745 1.00 66.25 148 PRO A O 1
ATOM 1184 N N . ILE A 1 149 ? -8.191 -31.209 -5.464 1.00 76.81 149 ILE A N 1
ATOM 1185 C CA . ILE A 1 149 ? -7.294 -32.292 -5.883 1.00 76.81 149 ILE A CA 1
ATOM 1186 C C . ILE A 1 149 ? -6.881 -32.209 -7.362 1.00 76.81 149 ILE A C 1
ATOM 1188 O O . ILE A 1 149 ? -5.736 -32.504 -7.693 1.00 76.81 149 ILE A O 1
ATOM 1192 N N . GLN A 1 150 ? -7.773 -31.753 -8.246 1.00 74.31 150 GLN A N 1
ATOM 1193 C CA . GLN A 1 150 ? -7.494 -31.588 -9.677 1.00 74.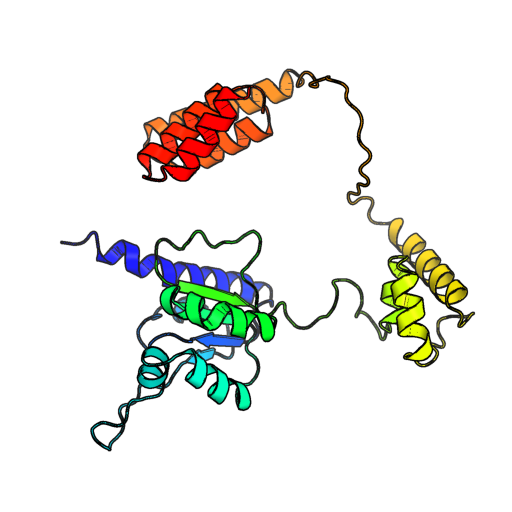31 150 GLN A CA 1
ATOM 1194 C C . GLN A 1 150 ? -6.523 -30.423 -9.912 1.00 74.31 150 GLN A C 1
ATOM 1196 O O . GLN A 1 150 ? -5.645 -30.505 -10.764 1.00 74.31 150 GLN A O 1
ATOM 1201 N N . VAL A 1 151 ? -6.614 -29.371 -9.095 1.00 67.50 151 VAL A N 1
ATOM 1202 C CA . VAL A 1 151 ? -5.697 -28.219 -9.125 1.00 67.50 151 VAL A CA 1
ATOM 1203 C C . VAL A 1 151 ? -4.285 -28.619 -8.713 1.00 67.50 151 VAL A C 1
ATOM 1205 O O . VAL A 1 151 ? -3.303 -28.252 -9.358 1.00 67.50 151 VAL A O 1
ATOM 1208 N N . ALA A 1 152 ? -4.180 -29.384 -7.623 1.00 73.62 152 ALA A N 1
ATOM 1209 C CA . ALA A 1 152 ? -2.911 -29.924 -7.155 1.00 73.62 152 ALA A CA 1
ATOM 1210 C C . ALA A 1 152 ? -2.270 -30.825 -8.222 1.00 73.62 152 ALA A C 1
ATOM 1212 O O . ALA A 1 152 ? -1.063 -30.736 -8.457 1.00 73.62 152 ALA A O 1
ATOM 1213 N N . ALA A 1 153 ? -3.091 -31.628 -8.903 1.00 80.06 153 ALA A N 1
ATOM 1214 C CA . ALA A 1 153 ? -2.661 -32.520 -9.967 1.00 80.06 153 ALA A CA 1
ATOM 1215 C C . ALA A 1 153 ? -2.199 -31.787 -11.239 1.00 80.06 153 ALA A C 1
ATOM 1217 O O . ALA A 1 153 ? -1.125 -32.098 -11.748 1.00 80.06 153 ALA A O 1
ATOM 1218 N N . ALA A 1 154 ? -2.930 -30.763 -11.698 1.00 74.38 154 ALA A N 1
ATOM 1219 C CA . ALA A 1 154 ? -2.543 -29.937 -12.850 1.00 74.38 154 ALA A CA 1
ATOM 1220 C C . ALA A 1 154 ? -1.173 -29.260 -12.661 1.00 74.38 154 ALA A C 1
ATOM 1222 O O . ALA A 1 154 ? -0.416 -29.087 -13.606 1.00 74.38 154 ALA A O 1
ATOM 1223 N N . ARG A 1 155 ? -0.815 -28.928 -11.414 1.00 72.06 155 ARG A N 1
ATOM 1224 C CA . ARG A 1 155 ? 0.494 -28.355 -11.051 1.00 72.06 155 ARG A CA 1
ATOM 1225 C C . ARG A 1 155 ? 1.589 -29.400 -10.802 1.00 72.06 155 ARG A C 1
ATOM 1227 O O . ARG A 1 155 ? 2.670 -29.046 -10.338 1.00 72.06 155 ARG A O 1
ATOM 1234 N N . GLY A 1 156 ? 1.297 -30.686 -11.006 1.00 76.75 156 GLY A N 1
ATOM 1235 C CA . GLY A 1 156 ? 2.217 -31.794 -10.731 1.00 76.75 156 GLY A CA 1
ATOM 1236 C C . GLY A 1 156 ? 2.573 -31.977 -9.251 1.00 76.75 156 GLY A C 1
ATOM 1237 O O . GLY A 1 156 ? 3.546 -32.657 -8.926 1.00 76.75 156 GLY A O 1
ATOM 1238 N N . ASN A 1 157 ? 1.810 -31.387 -8.325 1.00 75.31 157 ASN A N 1
ATOM 1239 C CA . ASN A 1 157 ? 2.101 -31.456 -6.897 1.00 75.31 157 ASN A CA 1
ATOM 1240 C C . ASN A 1 157 ? 1.521 -32.737 -6.283 1.00 75.31 157 ASN A C 1
ATOM 1242 O O . ASN A 1 157 ? 0.478 -32.720 -5.627 1.00 75.31 157 ASN A O 1
ATOM 1246 N N . ARG A 1 158 ? 2.228 -33.855 -6.486 1.00 84.56 158 ARG A N 1
ATOM 1247 C CA . ARG A 1 158 ? 1.830 -35.181 -5.988 1.00 84.56 158 ARG A CA 1
ATOM 1248 C C . ARG A 1 158 ? 1.545 -35.207 -4.485 1.00 84.56 158 ARG A C 1
ATOM 1250 O O . ARG A 1 158 ? 0.533 -35.767 -4.079 1.00 84.56 158 ARG A O 1
ATOM 1257 N N . ALA A 1 159 ? 2.396 -34.582 -3.671 1.00 68.06 159 ALA A N 1
ATOM 1258 C CA . ALA A 1 159 ? 2.244 -34.589 -2.215 1.00 68.06 159 ALA A CA 1
ATOM 1259 C C . ALA A 1 159 ? 0.906 -33.970 -1.776 1.00 68.06 159 ALA A C 1
ATOM 1261 O O . ALA A 1 159 ? 0.229 -34.485 -0.890 1.00 68.06 159 ALA A O 1
ATOM 1262 N N . ALA A 1 160 ? 0.484 -32.891 -2.439 1.00 57.12 160 ALA A N 1
ATOM 1263 C CA . ALA A 1 160 ? -0.819 -32.289 -2.190 1.00 57.12 160 ALA A CA 1
ATOM 1264 C C . ALA A 1 160 ? -1.979 -33.184 -2.668 1.00 57.12 160 ALA A C 1
ATOM 1266 O O . ALA A 1 160 ? -3.004 -33.250 -1.993 1.00 57.12 160 ALA A O 1
ATOM 1267 N N . VAL A 1 161 ? -1.826 -33.905 -3.787 1.00 76.75 161 VAL A N 1
ATOM 1268 C CA . VAL A 1 161 ? -2.840 -34.863 -4.272 1.00 76.75 161 VAL A CA 1
ATOM 1269 C C . VAL A 1 161 ? -3.034 -36.004 -3.275 1.00 76.75 161 VAL A C 1
ATOM 1271 O O . VAL A 1 161 ? -4.171 -36.331 -2.957 1.00 76.75 161 VAL A O 1
ATOM 1274 N N . GLU A 1 162 ? -1.956 -36.563 -2.724 1.00 80.81 162 GLU A N 1
ATOM 1275 C CA . GLU A 1 162 ? -2.023 -37.658 -1.743 1.00 80.81 162 GLU A CA 1
ATOM 1276 C C . GLU A 1 162 ? -2.726 -37.243 -0.443 1.00 80.81 162 GLU A C 1
ATOM 1278 O O . GLU A 1 162 ? -3.519 -38.012 0.098 1.00 80.81 162 GLU A O 1
ATOM 1283 N N . ILE A 1 163 ? -2.506 -36.009 0.021 1.00 75.19 163 ILE A N 1
ATOM 1284 C CA . ILE A 1 163 ? -3.192 -35.450 1.198 1.00 75.19 163 ILE A CA 1
ATOM 1285 C C . ILE A 1 163 ? -4.689 -35.243 0.923 1.00 75.19 163 ILE A C 1
ATOM 1287 O O . ILE A 1 163 ? -5.527 -35.488 1.789 1.00 75.19 163 ILE A O 1
ATOM 1291 N N . LEU A 1 164 ? -5.036 -34.779 -0.280 1.00 70.44 164 LEU A N 1
ATOM 1292 C CA . LEU A 1 164 ? -6.410 -34.423 -0.640 1.00 70.44 164 LEU A CA 1
ATOM 1293 C C . LEU A 1 164 ? -7.245 -35.622 -1.108 1.00 70.44 164 LEU A C 1
ATOM 1295 O O . LEU A 1 164 ? -8.470 -35.579 -0.996 1.00 70.44 164 LEU A O 1
ATOM 1299 N N . PHE A 1 165 ? -6.616 -36.688 -1.608 1.00 81.56 165 PHE A N 1
ATOM 1300 C CA . PHE A 1 165 ? -7.271 -37.900 -2.111 1.00 81.56 165 PHE A CA 1
ATOM 1301 C C . PHE A 1 165 ? -8.250 -38.547 -1.119 1.00 81.56 165 PHE A C 1
ATOM 1303 O O . PHE A 1 165 ? -9.413 -38.714 -1.487 1.00 81.56 165 PHE A O 1
ATOM 1310 N N . PRO A 1 166 ? -7.877 -38.837 0.143 1.00 79.50 166 PRO A N 1
ATOM 1311 C CA . PRO A 1 166 ? -8.814 -39.415 1.110 1.00 79.50 166 PRO A CA 1
ATOM 1312 C C . PRO A 1 166 ? -9.931 -38.448 1.534 1.00 79.50 166 PRO A C 1
ATOM 1314 O O . PRO A 1 166 ? -10.936 -38.880 2.091 1.00 79.50 166 PRO A O 1
ATOM 1317 N N . LEU A 1 167 ? -9.768 -37.147 1.279 1.00 66.94 167 LEU A N 1
ATOM 1318 C CA . LEU A 1 167 ? -10.702 -36.092 1.679 1.00 66.94 167 LEU A CA 1
ATOM 1319 C C . LEU A 1 167 ? -11.646 -35.666 0.547 1.00 66.94 167 LEU A C 1
ATOM 1321 O O . LEU A 1 167 ? -12.513 -34.817 0.756 1.00 66.94 167 LEU A O 1
ATOM 1325 N N . THR A 1 168 ? -11.485 -36.229 -0.654 1.00 76.25 168 THR A N 1
ATOM 1326 C CA . THR A 1 168 ? -12.193 -35.767 -1.849 1.00 76.25 168 THR A CA 1
ATOM 1327 C C . THR A 1 168 ? -13.078 -36.860 -2.436 1.00 76.25 168 THR A C 1
ATOM 1329 O O . THR A 1 168 ? -12.626 -37.962 -2.736 1.00 76.25 168 THR A O 1
ATOM 1332 N N . SER A 1 169 ? -14.354 -36.534 -2.660 1.00 77.50 169 SER A N 1
ATOM 1333 C CA . SER A 1 169 ? -15.272 -37.402 -3.401 1.00 77.50 169 SER A CA 1
ATOM 1334 C C . SER A 1 169 ? -14.866 -37.521 -4.871 1.00 77.50 169 SER A C 1
ATOM 1336 O O . SER A 1 169 ? -14.420 -36.542 -5.476 1.00 77.50 169 SER A O 1
ATOM 1338 N N . LYS A 1 170 ? -15.046 -38.723 -5.436 1.00 80.12 170 LYS A N 1
ATOM 1339 C CA . LYS A 1 170 ? -14.694 -39.048 -6.824 1.00 80.12 170 LYS A CA 1
ATOM 1340 C C . LYS A 1 170 ? -15.268 -38.029 -7.809 1.00 80.12 170 LYS A C 1
ATOM 1342 O O . LYS A 1 170 ? -16.404 -37.582 -7.657 1.00 80.12 170 LYS A O 1
ATOM 1347 N N . VAL A 1 171 ? -14.459 -37.658 -8.798 1.00 75.88 171 VAL A N 1
ATOM 1348 C CA . VAL A 1 171 ? -14.863 -36.785 -9.904 1.00 75.88 171 VAL A CA 1
ATOM 1349 C C . VAL A 1 171 ? -15.097 -37.648 -11.138 1.00 75.88 171 VAL A C 1
ATOM 1351 O O . VAL A 1 171 ? -14.187 -38.350 -11.572 1.00 75.88 171 VAL A O 1
ATOM 1354 N N . ASP A 1 172 ? -16.295 -37.575 -11.716 1.00 72.25 172 ASP A N 1
ATOM 1355 C CA . ASP A 1 172 ? -16.690 -38.414 -12.858 1.00 72.25 172 ASP A CA 1
ATOM 1356 C C . ASP A 1 172 ? -15.964 -38.055 -14.162 1.00 72.25 172 ASP A C 1
ATOM 1358 O O . ASP A 1 172 ? -15.877 -38.876 -15.071 1.00 72.25 172 ASP A O 1
ATOM 1362 N N . THR A 1 173 ? -15.391 -36.851 -14.245 1.00 72.31 173 THR A N 1
ATOM 1363 C CA . THR A 1 173 ? -14.596 -36.406 -15.398 1.00 72.31 173 THR A CA 1
ATOM 1364 C C . THR A 1 173 ? -13.214 -37.054 -15.461 1.00 72.31 173 THR A C 1
ATOM 1366 O O . THR A 1 173 ? -12.573 -36.984 -16.501 1.00 72.31 173 THR A O 1
ATOM 1369 N N . VAL A 1 174 ? -12.729 -37.664 -14.370 1.00 77.62 174 VAL A N 1
ATOM 1370 C CA . VAL A 1 174 ? -11.427 -38.345 -14.349 1.00 77.62 174 VAL A CA 1
ATOM 1371 C C . VAL A 1 174 ? -11.647 -39.850 -14.554 1.00 77.62 174 VAL A C 1
ATOM 1373 O O . VAL A 1 174 ? -12.245 -40.497 -13.688 1.00 77.62 174 VAL A O 1
ATOM 1376 N N . PRO A 1 175 ? -11.144 -40.444 -15.653 1.00 74.62 175 PRO A N 1
ATOM 1377 C CA . PRO A 1 175 ? -11.420 -41.841 -15.995 1.00 74.62 175 PRO A CA 1
ATOM 1378 C C . PRO A 1 175 ? -10.839 -42.827 -14.970 1.00 74.62 175 PRO A C 1
ATOM 1380 O O . PRO A 1 175 ? -11.466 -43.836 -14.645 1.00 74.62 175 PRO A O 1
ATOM 1383 N N . THR A 1 176 ? -9.672 -42.512 -14.402 1.00 83.25 176 THR A N 1
ATOM 1384 C CA . THR A 1 176 ? -8.973 -43.332 -13.402 1.00 83.25 176 THR A CA 1
ATOM 1385 C C . THR A 1 176 ? -8.811 -42.572 -12.088 1.00 83.25 176 THR A C 1
ATOM 1387 O O . THR A 1 176 ? -7.950 -41.704 -11.960 1.00 83.25 176 THR A O 1
ATOM 1390 N N . TRP A 1 177 ? -9.630 -42.909 -11.086 1.00 83.75 177 TRP A N 1
ATOM 1391 C CA . TRP A 1 177 ? -9.620 -42.247 -9.773 1.00 83.75 177 TRP A CA 1
ATOM 1392 C C . TRP A 1 177 ? -8.564 -42.832 -8.824 1.00 83.75 177 TRP A C 1
ATOM 1394 O O . TRP A 1 177 ? -8.875 -43.451 -7.808 1.00 83.75 177 TRP A O 1
ATOM 1404 N N . THR A 1 178 ? -7.300 -42.641 -9.183 1.00 87.81 178 THR A N 1
ATOM 1405 C CA . THR A 1 178 ? -6.119 -42.918 -8.354 1.00 87.81 178 THR A CA 1
ATOM 1406 C C . THR A 1 178 ? -5.232 -41.676 -8.335 1.00 87.81 178 THR A C 1
ATOM 1408 O O . THR A 1 178 ? -5.352 -40.830 -9.219 1.00 87.81 178 THR A O 1
ATOM 1411 N N . THR A 1 179 ? -4.331 -41.542 -7.357 1.00 81.75 179 THR A N 1
ATOM 1412 C CA . THR A 1 179 ? -3.375 -40.418 -7.305 1.00 81.75 179 THR A CA 1
ATOM 1413 C C . THR A 1 179 ? -2.639 -40.243 -8.639 1.00 81.75 179 THR A C 1
ATOM 1415 O O . THR A 1 179 ? -2.551 -39.128 -9.146 1.00 81.75 179 THR A O 1
ATOM 1418 N N . ASP A 1 180 ? -2.180 -41.350 -9.233 1.00 87.38 180 ASP A N 1
ATOM 1419 C CA . ASP A 1 180 ? -1.504 -41.365 -10.537 1.00 87.38 180 ASP A CA 1
ATOM 1420 C C . ASP A 1 180 ? -2.448 -40.999 -11.687 1.00 87.38 180 ASP A C 1
ATOM 1422 O O . ASP A 1 180 ? -2.115 -40.152 -12.510 1.00 87.38 180 ASP A O 1
ATOM 1426 N N . GLY A 1 181 ? -3.658 -41.564 -11.699 1.00 83.81 181 GLY A N 1
ATOM 1427 C CA . GLY A 1 181 ? -4.639 -41.317 -12.753 1.00 83.81 181 GLY A CA 1
ATOM 1428 C C . GLY A 1 181 ? -5.168 -39.879 -12.788 1.00 83.81 181 GLY A C 1
ATOM 1429 O O . GLY A 1 181 ? -5.452 -39.354 -13.861 1.00 83.81 181 GLY A O 1
ATOM 1430 N N . ILE A 1 182 ? -5.268 -39.215 -11.631 1.00 83.56 182 ILE A N 1
ATOM 1431 C CA . ILE A 1 182 ? -5.655 -37.799 -11.546 1.00 83.56 182 ILE A CA 1
ATOM 1432 C C . ILE A 1 182 ? -4.505 -36.903 -12.032 1.00 83.56 182 ILE A C 1
ATOM 1434 O O . ILE A 1 182 ? -4.758 -35.920 -12.728 1.00 83.56 182 ILE A O 1
ATOM 1438 N N . LEU A 1 183 ? -3.253 -37.238 -11.693 1.00 83.06 183 LEU A N 1
ATOM 1439 C CA . LEU A 1 183 ? -2.066 -36.513 -12.160 1.00 83.06 183 LEU A CA 1
ATOM 1440 C C . LEU A 1 183 ? -1.929 -36.578 -13.681 1.00 83.06 183 LEU A C 1
ATOM 1442 O O . LEU A 1 183 ? -1.807 -35.538 -14.323 1.00 83.06 183 LEU A O 1
ATOM 1446 N N . GLU A 1 184 ? -2.010 -37.779 -14.248 1.00 87.06 184 GLU A N 1
ATOM 1447 C CA . GLU A 1 184 ? -1.859 -38.002 -15.687 1.00 87.06 184 GLU A CA 1
ATOM 1448 C C . GLU A 1 184 ? -2.970 -37.313 -16.492 1.00 87.06 184 GLU A C 1
ATOM 1450 O O . GLU A 1 184 ? -2.687 -36.592 -17.450 1.00 87.06 184 GLU A O 1
ATOM 1455 N N . TYR A 1 185 ? -4.230 -37.445 -16.056 1.00 83.50 185 TYR A N 1
ATOM 1456 C CA . TYR A 1 185 ? -5.368 -36.801 -16.717 1.00 83.50 185 TYR A CA 1
ATOM 1457 C C . TYR A 1 185 ? -5.219 -35.274 -16.755 1.00 83.50 185 TYR A C 1
ATOM 1459 O O . TYR A 1 185 ? -5.311 -34.671 -17.823 1.00 83.50 185 TYR A O 1
ATOM 1467 N N . MET A 1 186 ? -4.930 -34.640 -15.614 1.00 81.06 186 MET A N 1
ATOM 1468 C CA . MET A 1 186 ? -4.853 -33.176 -15.543 1.00 81.06 186 MET A CA 1
ATOM 1469 C C . MET A 1 186 ? -3.648 -32.608 -16.305 1.00 81.06 186 MET A C 1
ATOM 1471 O O . MET A 1 186 ? -3.768 -31.544 -16.903 1.00 81.06 186 MET A O 1
ATOM 1475 N N . GLN A 1 187 ? -2.517 -33.319 -16.327 1.00 76.88 187 GLN A N 1
ATOM 1476 C CA . GLN A 1 187 ? -1.338 -32.929 -17.112 1.00 76.88 187 GLN A CA 1
ATOM 1477 C C . GLN A 1 187 ? -1.554 -33.095 -18.623 1.00 76.88 187 GLN A C 1
ATOM 1479 O O . GLN A 1 187 ? -1.003 -32.343 -19.426 1.00 76.88 187 GLN A O 1
ATOM 1484 N N . SER A 1 188 ? -2.373 -34.068 -19.032 1.00 73.88 188 SER A N 1
ATOM 1485 C CA . SER A 1 188 ? -2.735 -34.246 -20.442 1.00 73.88 188 SER A CA 1
ATOM 1486 C C . SER A 1 188 ? -3.669 -33.145 -20.963 1.00 73.88 188 SER A C 1
ATOM 1488 O O . SER A 1 188 ? -3.589 -32.786 -22.137 1.00 73.88 188 SER A O 1
ATOM 1490 N N . GLU A 1 189 ? -4.506 -32.572 -20.091 1.00 64.81 189 GLU A N 1
ATOM 1491 C CA . GLU A 1 189 ? -5.413 -31.472 -20.435 1.00 64.81 189 GLU A CA 1
ATOM 1492 C C . GLU A 1 189 ? -4.679 -30.124 -20.506 1.00 64.81 189 GLU A C 1
ATOM 1494 O O . GLU A 1 189 ? -4.932 -29.347 -21.422 1.00 64.81 189 GLU A O 1
ATOM 1499 N N . THR A 1 190 ? -3.693 -29.869 -19.637 1.00 54.84 190 THR A N 1
ATOM 1500 C CA . THR A 1 190 ? -2.867 -28.645 -19.709 1.00 54.84 190 THR A CA 1
ATOM 1501 C C . THR A 1 190 ? -2.036 -28.567 -20.991 1.00 54.84 190 THR A C 1
ATOM 1503 O O . THR A 1 190 ? -1.893 -27.493 -21.567 1.00 54.84 190 THR A O 1
ATOM 1506 N N . ASN A 1 191 ? -1.576 -29.710 -21.511 1.00 54.06 191 ASN A N 1
ATOM 1507 C CA . ASN A 1 191 ? -0.825 -29.767 -22.771 1.00 54.06 191 ASN A CA 1
ATOM 1508 C C . ASN A 1 191 ? -1.678 -29.452 -24.018 1.00 54.06 191 ASN A C 1
ATOM 1510 O O . ASN A 1 191 ? -1.118 -29.240 -25.092 1.00 54.06 191 ASN A O 1
ATOM 1514 N N . LYS A 1 192 ? -3.017 -29.424 -23.916 1.00 47.38 192 LYS A N 1
ATOM 1515 C CA . LYS A 1 192 ? -3.896 -29.002 -25.025 1.00 47.38 192 LYS A CA 1
ATOM 1516 C C . LYS A 1 192 ? -4.049 -27.478 -25.095 1.00 47.38 192 LYS A C 1
ATOM 1518 O O . LYS A 1 192 ? -4.153 -26.934 -26.195 1.00 47.38 192 LYS A O 1
ATOM 1523 N N . ASP A 1 193 ? -3.996 -26.795 -23.952 1.00 38.16 193 ASP A N 1
ATOM 1524 C CA . ASP A 1 193 ? -4.119 -25.331 -23.861 1.00 38.16 193 ASP A CA 1
ATOM 1525 C C . ASP A 1 193 ? -2.795 -24.592 -24.158 1.00 38.16 193 ASP A C 1
ATOM 1527 O O . ASP A 1 193 ? -2.800 -23.429 -24.569 1.00 38.16 193 ASP A O 1
ATOM 1531 N N . GLU A 1 194 ? -1.650 -25.274 -24.057 1.00 41.75 194 GLU A N 1
ATOM 1532 C CA . GLU A 1 194 ? -0.318 -24.706 -24.335 1.00 41.75 194 GLU A CA 1
ATOM 1533 C C . GLU A 1 194 ? 0.005 -24.502 -25.831 1.00 41.75 194 GLU A C 1
ATOM 1535 O O . GLU A 1 194 ? 1.027 -23.905 -26.168 1.00 41.75 194 GLU A O 1
ATOM 1540 N N . THR A 1 195 ? -0.882 -24.882 -26.760 1.00 35.09 195 THR A N 1
ATOM 1541 C CA . THR A 1 195 ? -0.712 -24.563 -28.195 1.00 35.09 195 THR A CA 1
ATOM 1542 C C . THR A 1 195 ? -1.127 -23.138 -28.596 1.00 35.09 195 THR A C 1
ATOM 1544 O O . THR A 1 195 ? -0.954 -22.778 -29.760 1.00 35.09 195 THR A O 1
ATOM 1547 N N . ILE A 1 196 ? -1.651 -22.305 -27.681 1.00 42.81 196 ILE A N 1
ATOM 1548 C CA . ILE A 1 196 ? -2.105 -20.931 -28.007 1.00 42.81 196 ILE A CA 1
ATOM 1549 C C . ILE A 1 196 ? -1.369 -19.815 -27.234 1.00 42.81 196 ILE A C 1
ATOM 1551 O O . ILE A 1 196 ? -1.457 -18.658 -27.633 1.00 42.81 196 ILE A O 1
ATOM 1555 N N . ASN A 1 197 ? -0.552 -20.100 -26.215 1.00 34.66 197 ASN A N 1
ATOM 1556 C CA . ASN A 1 197 ? 0.279 -19.060 -25.584 1.00 34.66 197 ASN A CA 1
ATOM 1557 C C . ASN A 1 197 ? 1.558 -19.634 -24.951 1.00 34.66 197 ASN A C 1
ATOM 1559 O O . ASN A 1 197 ? 1.596 -19.951 -23.767 1.00 34.66 197 ASN A O 1
ATOM 1563 N N . ALA A 1 198 ? 2.625 -19.721 -25.748 1.00 27.22 198 ALA A N 1
ATOM 1564 C CA . ALA A 1 198 ? 3.995 -19.885 -25.264 1.00 27.22 198 ALA A CA 1
ATOM 1565 C C . ALA A 1 198 ? 4.663 -18.491 -25.168 1.00 27.22 198 ALA A C 1
ATOM 1567 O O . ALA A 1 198 ? 4.581 -17.713 -26.113 1.00 27.22 198 ALA A O 1
ATOM 1568 N N . GLY A 1 199 ? 5.344 -18.093 -24.094 1.00 27.69 199 GLY A N 1
ATOM 1569 C CA . GLY A 1 199 ? 5.710 -18.863 -22.917 1.00 27.69 199 GLY A CA 1
ATOM 1570 C C . GLY A 1 199 ? 6.103 -17.978 -21.736 1.00 27.69 199 GLY A C 1
ATOM 1571 O O . GLY A 1 199 ? 6.704 -16.911 -21.882 1.00 27.69 199 GLY A O 1
ATOM 1572 N N . GLU A 1 200 ? 5.740 -18.469 -20.557 1.00 32.56 200 GLU A N 1
ATOM 1573 C CA . GLU A 1 200 ? 6.231 -18.026 -19.264 1.00 32.56 200 GLU A CA 1
ATOM 1574 C C . GLU A 1 200 ? 7.625 -18.603 -18.963 1.00 32.56 200 GLU A C 1
ATOM 1576 O O . GLU A 1 200 ? 8.043 -19.658 -19.438 1.00 32.56 200 GLU A O 1
ATOM 1581 N N . THR A 1 201 ? 8.321 -17.871 -18.099 1.00 37.12 201 THR A N 1
ATOM 1582 C CA . THR A 1 201 ? 9.415 -18.287 -17.215 1.00 37.12 201 THR A CA 1
ATOM 1583 C C . THR A 1 201 ? 9.357 -19.732 -16.702 1.00 37.12 201 THR A C 1
ATOM 1585 O O . THR A 1 201 ? 8.294 -20.188 -16.297 1.00 37.12 201 THR A O 1
ATOM 1588 N N . SER A 1 202 ? 10.521 -20.352 -16.453 1.00 34.09 202 SER A N 1
ATOM 1589 C CA . SER A 1 202 ? 10.824 -20.932 -15.124 1.00 34.09 202 SER A CA 1
ATOM 1590 C C . SER A 1 202 ? 12.281 -21.413 -14.943 1.00 34.09 202 SER A C 1
ATOM 1592 O O . SER A 1 202 ? 12.873 -22.086 -15.778 1.00 34.09 202 SER A O 1
ATOM 1594 N N . ARG A 1 203 ? 12.846 -21.053 -13.780 1.00 32.84 203 ARG A N 1
ATOM 1595 C CA . ARG A 1 203 ? 13.936 -21.725 -13.020 1.00 32.84 203 ARG A CA 1
ATOM 1596 C C . ARG A 1 203 ? 13.429 -23.095 -12.499 1.00 32.84 203 ARG A C 1
ATOM 1598 O O . ARG A 1 203 ? 12.205 -23.184 -12.407 1.00 32.84 203 ARG A O 1
ATOM 1605 N N . PRO A 1 204 ? 14.233 -24.084 -11.995 1.00 43.78 204 PRO A N 1
ATOM 1606 C CA . PRO A 1 204 ? 15.159 -23.889 -10.844 1.00 43.78 204 PRO A CA 1
ATOM 1607 C C . PRO A 1 204 ? 16.312 -24.924 -10.597 1.00 43.78 204 PRO A C 1
ATOM 1609 O O . PRO A 1 204 ? 16.255 -26.061 -11.048 1.00 43.78 204 PRO A O 1
ATOM 1612 N N . LYS A 1 205 ? 17.296 -24.565 -9.743 1.00 30.14 205 LYS A N 1
ATOM 1613 C CA . LYS A 1 205 ? 17.716 -25.241 -8.472 1.00 30.14 205 LYS A CA 1
ATOM 1614 C C . LYS A 1 205 ? 19.204 -25.045 -8.124 1.00 30.14 205 LYS A C 1
ATOM 1616 O O . LYS A 1 205 ? 20.079 -25.180 -8.969 1.00 30.14 205 LYS A O 1
ATOM 1621 N N . ASP A 1 206 ? 19.443 -24.771 -6.840 1.00 39.66 206 ASP A N 1
ATOM 1622 C CA . ASP A 1 206 ? 20.746 -24.683 -6.173 1.00 39.66 206 ASP A CA 1
ATOM 1623 C C . ASP A 1 206 ? 21.512 -26.016 -6.163 1.00 39.66 206 ASP A C 1
ATOM 1625 O O . ASP A 1 206 ? 20.987 -27.034 -5.710 1.00 39.66 206 ASP A O 1
ATOM 1629 N N . THR A 1 207 ? 22.800 -25.987 -6.519 1.00 28.95 207 THR A N 1
ATOM 1630 C CA . THR A 1 207 ? 23.859 -26.695 -5.778 1.00 28.95 207 THR A CA 1
ATOM 1631 C C . THR A 1 207 ? 25.199 -25.973 -5.972 1.00 28.95 207 THR A C 1
ATOM 1633 O O . THR A 1 207 ? 25.537 -25.507 -7.054 1.00 28.95 207 THR A O 1
ATOM 1636 N N . LEU A 1 208 ? 25.933 -25.845 -4.873 1.00 42.41 208 LEU A N 1
ATOM 1637 C CA . LEU A 1 208 ? 27.147 -25.062 -4.671 1.00 42.41 208 LEU A CA 1
ATOM 1638 C C . LEU A 1 208 ? 28.373 -25.623 -5.426 1.00 42.41 208 LEU A C 1
ATOM 1640 O O . LEU A 1 208 ? 28.795 -26.743 -5.148 1.00 42.41 208 LEU A O 1
ATOM 1644 N N . SER A 1 209 ? 29.023 -24.832 -6.288 1.00 30.91 209 SER A N 1
ATOM 1645 C CA . SER A 1 209 ? 30.494 -24.805 -6.454 1.00 30.91 209 SER A CA 1
ATOM 1646 C C . SER A 1 209 ? 30.948 -23.604 -7.296 1.00 30.91 209 SER A C 1
ATOM 1648 O O . SER A 1 209 ? 30.293 -23.192 -8.244 1.00 30.91 209 SER A O 1
ATOM 1650 N N . LYS A 1 210 ? 32.074 -23.017 -6.876 1.00 42.62 210 LYS A N 1
ATOM 1651 C CA . LYS A 1 210 ? 32.777 -21.867 -7.460 1.00 42.62 210 LYS A CA 1
ATOM 1652 C C . LYS A 1 210 ? 33.024 -22.017 -8.967 1.00 42.62 210 LYS A C 1
ATOM 1654 O O . LYS A 1 210 ? 33.677 -22.978 -9.341 1.00 42.62 210 LYS A O 1
ATOM 1659 N N . GLU A 1 211 ? 32.740 -20.973 -9.744 1.00 27.80 211 GLU A N 1
ATOM 1660 C CA . GLU A 1 211 ? 33.710 -20.423 -10.703 1.00 27.80 211 GLU A CA 1
ATOM 1661 C C . GLU A 1 211 ? 33.306 -19.017 -11.164 1.00 27.80 211 GLU A C 1
ATOM 1663 O O . GLU A 1 211 ? 32.149 -18.735 -11.464 1.00 27.80 211 GLU A O 1
ATOM 1668 N N . LYS A 1 212 ? 34.282 -18.106 -11.145 1.00 46.91 212 LYS A N 1
ATOM 1669 C CA . LYS A 1 212 ? 34.164 -16.737 -11.646 1.00 46.91 212 LYS A CA 1
ATOM 1670 C C . LYS A 1 212 ? 33.897 -16.787 -13.148 1.00 46.91 212 LYS A C 1
ATOM 1672 O O . LYS A 1 212 ? 34.694 -17.397 -13.844 1.00 46.91 212 LYS A O 1
ATOM 1677 N N . ASN A 1 213 ? 32.873 -16.083 -13.627 1.00 34.31 213 ASN A N 1
ATOM 1678 C CA . ASN A 1 213 ? 32.883 -15.423 -14.935 1.00 34.31 213 ASN A CA 1
ATOM 1679 C C . ASN A 1 213 ? 31.728 -14.415 -15.001 1.00 34.31 213 ASN A C 1
ATOM 1681 O O . ASN A 1 213 ? 30.559 -14.784 -15.067 1.00 34.31 213 ASN A O 1
ATOM 1685 N N . VAL A 1 214 ? 32.077 -13.130 -14.930 1.00 45.00 214 VAL A N 1
ATOM 1686 C CA . VAL A 1 214 ? 31.163 -12.007 -15.168 1.00 45.00 214 VAL A CA 1
ATOM 1687 C C . VAL A 1 214 ? 30.919 -11.947 -16.680 1.00 45.00 214 VAL A C 1
ATOM 1689 O O . VAL A 1 214 ? 31.902 -11.853 -17.417 1.00 45.00 214 VAL A O 1
ATOM 1692 N N . PRO A 1 215 ? 29.671 -12.034 -17.179 1.00 44.88 215 PRO A N 1
ATOM 1693 C CA . PRO A 1 215 ? 29.425 -11.911 -18.605 1.00 44.88 215 PRO A CA 1
ATOM 1694 C C . PRO A 1 215 ? 29.594 -10.448 -19.020 1.00 44.88 215 PRO A C 1
ATOM 1696 O O . PRO A 1 215 ? 28.963 -9.540 -18.480 1.00 44.88 215 PRO A O 1
ATOM 1699 N N . GLU A 1 216 ? 30.482 -10.234 -19.980 1.00 50.94 216 GLU A N 1
ATOM 1700 C CA . GLU A 1 216 ? 30.712 -8.961 -20.643 1.00 50.94 216 GLU A CA 1
ATOM 1701 C C . GLU A 1 216 ? 29.413 -8.484 -21.318 1.00 50.94 216 GLU A C 1
ATOM 1703 O O . GLU A 1 216 ? 28.916 -9.089 -22.268 1.00 50.94 216 GLU A O 1
ATOM 1708 N N . VAL A 1 217 ? 28.820 -7.418 -20.774 1.00 56.53 217 VAL A N 1
ATOM 1709 C CA . VAL A 1 217 ? 27.560 -6.835 -21.253 1.00 56.53 217 VAL A CA 1
ATOM 1710 C C . VAL A 1 217 ? 27.756 -6.281 -22.669 1.00 56.53 217 VAL A C 1
ATOM 1712 O O . VAL A 1 217 ? 28.640 -5.449 -22.897 1.00 56.53 217 VAL A O 1
ATOM 1715 N N . ALA A 1 218 ? 26.926 -6.736 -23.615 1.00 70.44 218 ALA A N 1
ATOM 1716 C CA . ALA A 1 218 ? 26.975 -6.333 -25.019 1.00 70.44 218 ALA A CA 1
ATOM 1717 C C . ALA A 1 218 ? 26.968 -4.792 -25.181 1.00 70.44 218 ALA A C 1
ATOM 1719 O O . ALA A 1 218 ? 26.245 -4.100 -24.456 1.00 70.44 218 ALA A O 1
ATOM 1720 N N . PRO A 1 219 ? 27.717 -4.226 -26.148 1.00 70.38 219 PRO A N 1
ATOM 1721 C CA . PRO A 1 219 ? 27.925 -2.776 -26.280 1.00 70.38 219 PRO A CA 1
ATOM 1722 C C . PRO A 1 219 ? 26.629 -1.967 -26.473 1.00 70.38 219 PRO A C 1
ATOM 1724 O O . PRO A 1 219 ? 26.538 -0.821 -26.034 1.00 70.38 219 PRO A O 1
ATOM 1727 N N . GLU A 1 220 ? 25.597 -2.577 -27.059 1.00 74.56 220 GLU A N 1
ATOM 1728 C CA . GLU A 1 220 ? 24.241 -2.018 -27.176 1.00 74.56 220 GLU A CA 1
ATOM 1729 C C . GLU A 1 220 ? 23.586 -1.733 -25.814 1.00 74.56 220 GLU A C 1
ATOM 1731 O O . GLU A 1 220 ? 22.939 -0.703 -25.629 1.00 74.56 220 GLU A O 1
ATOM 1736 N N . VAL A 1 221 ? 23.768 -2.628 -24.841 1.00 80.69 221 VAL A N 1
ATOM 1737 C CA . VAL A 1 221 ? 23.166 -2.510 -23.506 1.00 80.69 221 VAL A CA 1
ATOM 1738 C C . VAL A 1 221 ? 23.898 -1.447 -22.687 1.00 80.69 221 VAL A C 1
ATOM 1740 O O . VAL A 1 221 ? 23.246 -0.628 -22.043 1.00 80.69 221 VAL A O 1
ATOM 1743 N N . LYS A 1 222 ? 25.229 -1.355 -22.817 1.00 83.62 222 LYS A N 1
ATOM 1744 C CA . LYS A 1 222 ? 26.023 -0.265 -22.218 1.00 83.62 222 LYS A CA 1
ATOM 1745 C C . LYS A 1 222 ? 25.610 1.110 -22.739 1.00 83.62 222 LYS A C 1
ATOM 1747 O O . LYS A 1 222 ? 25.550 2.067 -21.972 1.00 83.62 222 LYS A O 1
ATOM 1752 N N . LYS A 1 223 ? 25.267 1.221 -24.027 1.00 88.31 223 LYS A N 1
ATOM 1753 C CA . LYS A 1 223 ? 24.744 2.471 -24.596 1.00 88.31 223 LYS A CA 1
ATOM 1754 C C . LYS A 1 223 ? 23.402 2.863 -23.967 1.00 88.31 223 LYS A C 1
ATOM 1756 O O . LYS A 1 223 ? 23.242 4.008 -23.557 1.00 88.31 223 LYS A O 1
ATOM 1761 N N . ARG A 1 224 ? 22.467 1.918 -23.823 1.00 87.75 224 ARG A N 1
ATOM 1762 C CA . ARG A 1 224 ? 21.170 2.166 -23.162 1.00 87.75 224 ARG A CA 1
ATOM 1763 C C . ARG A 1 224 ? 21.336 2.504 -21.677 1.00 87.75 224 ARG A C 1
ATOM 1765 O O . ARG A 1 224 ? 20.637 3.379 -21.171 1.00 87.75 224 ARG A O 1
ATOM 1772 N N . ALA A 1 225 ? 22.291 1.869 -20.994 1.00 88.88 225 ALA A N 1
ATOM 1773 C CA . ALA A 1 225 ? 22.652 2.208 -19.619 1.00 88.88 225 ALA A CA 1
ATOM 1774 C C . ALA A 1 225 ? 23.198 3.643 -19.520 1.00 88.88 225 ALA A C 1
ATOM 1776 O O . ALA A 1 225 ? 22.783 4.402 -18.646 1.00 88.88 225 ALA A O 1
ATOM 1777 N N . ALA A 1 226 ? 24.055 4.059 -20.459 1.00 91.75 226 ALA A N 1
ATOM 1778 C CA . ALA A 1 226 ? 24.568 5.427 -20.532 1.00 91.75 226 ALA A CA 1
ATOM 1779 C C . ALA A 1 226 ? 23.464 6.463 -20.821 1.00 91.75 226 ALA A C 1
ATOM 1781 O O . ALA A 1 226 ? 23.465 7.543 -20.232 1.00 91.75 226 ALA A O 1
ATOM 1782 N N . GLU A 1 227 ? 22.486 6.136 -21.670 1.00 92.44 227 GLU A N 1
ATOM 1783 C CA . GLU A 1 227 ? 21.306 6.981 -21.903 1.00 92.44 227 GLU A CA 1
ATOM 1784 C C . GLU A 1 227 ? 20.451 7.117 -20.629 1.00 92.44 227 GLU A C 1
ATOM 1786 O O . GLU A 1 227 ? 20.037 8.220 -20.266 1.00 92.44 227 GLU A O 1
ATOM 1791 N N . ALA A 1 228 ? 20.226 6.020 -19.896 1.00 89.44 228 ALA A N 1
ATOM 1792 C CA . ALA A 1 228 ? 19.523 6.044 -18.612 1.00 89.44 228 ALA A CA 1
ATOM 1793 C C . ALA A 1 228 ? 20.277 6.857 -17.545 1.00 89.44 228 ALA A C 1
ATOM 1795 O O . ALA A 1 228 ? 19.664 7.667 -16.848 1.00 89.44 228 ALA A O 1
ATOM 1796 N N . LYS A 1 229 ? 21.606 6.722 -17.487 1.00 94.12 229 LYS A N 1
ATOM 1797 C CA . LYS A 1 229 ? 22.488 7.525 -16.632 1.00 94.12 229 LYS A CA 1
ATOM 1798 C C . LYS A 1 229 ? 22.384 9.015 -16.945 1.00 94.12 229 LYS A C 1
ATOM 1800 O O . LYS A 1 229 ? 22.166 9.799 -16.029 1.00 94.12 229 LYS A O 1
ATOM 1805 N N . SER A 1 230 ? 22.459 9.396 -18.223 1.00 95.44 230 SER A N 1
ATOM 1806 C CA . SER A 1 230 ? 22.343 10.799 -18.644 1.00 95.44 230 SER A CA 1
ATOM 1807 C C . SER A 1 230 ? 20.999 11.406 -18.239 1.00 95.44 230 SER A C 1
ATOM 1809 O O . SER A 1 230 ? 20.959 12.538 -17.765 1.00 95.44 230 SER A O 1
ATOM 1811 N N . ARG A 1 231 ? 19.899 10.648 -18.366 1.00 93.75 231 ARG A N 1
ATOM 1812 C CA . ARG A 1 231 ? 18.584 11.085 -17.867 1.00 93.75 231 ARG A CA 1
ATOM 1813 C C . ARG A 1 231 ? 18.609 11.302 -16.354 1.00 93.75 231 ARG A C 1
ATOM 1815 O O . ARG A 1 231 ? 18.105 12.317 -15.884 1.00 93.75 231 ARG A O 1
ATOM 1822 N N . GLY A 1 232 ? 19.236 10.395 -15.604 1.00 93.38 232 GLY A N 1
ATOM 1823 C CA . GLY A 1 232 ? 19.429 10.545 -14.160 1.00 93.38 232 GLY A CA 1
ATOM 1824 C C . GLY A 1 232 ? 20.223 11.799 -13.796 1.00 93.38 232 GLY A C 1
ATOM 1825 O O . GLY A 1 232 ? 19.808 12.539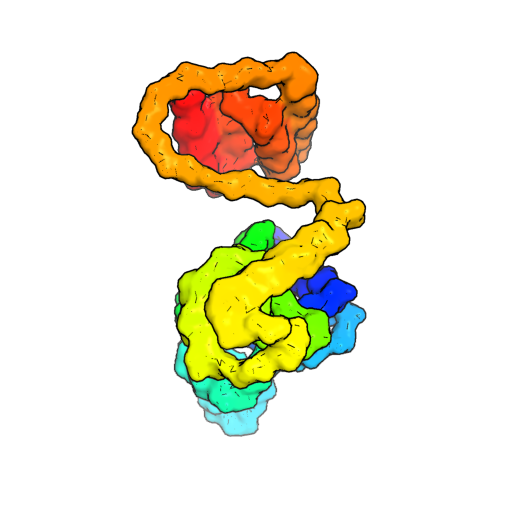 -12.905 1.00 93.38 232 GLY A O 1
ATOM 1826 N N . ASP A 1 233 ? 21.305 12.089 -14.520 1.00 94.88 233 ASP A N 1
ATOM 1827 C CA . ASP A 1 233 ? 22.136 13.279 -14.306 1.00 94.88 233 ASP A CA 1
ATOM 1828 C C . ASP A 1 233 ? 21.358 14.579 -14.574 1.00 94.88 233 ASP A C 1
ATOM 1830 O O . ASP A 1 233 ? 21.481 15.552 -13.825 1.00 94.88 233 ASP A O 1
ATOM 1834 N N . ASP A 1 234 ? 20.542 14.619 -15.628 1.00 95.75 234 ASP A N 1
ATOM 1835 C CA . ASP A 1 234 ? 19.751 15.805 -15.975 1.00 95.75 234 ASP A CA 1
ATOM 1836 C C . ASP A 1 234 ? 18.662 16.083 -14.941 1.00 95.75 234 ASP A C 1
ATOM 1838 O O . ASP A 1 234 ? 18.514 17.207 -14.458 1.00 95.75 234 ASP A O 1
ATOM 1842 N N . VAL A 1 235 ? 17.969 15.033 -14.517 1.00 91.19 235 VAL A N 1
ATOM 1843 C CA . VAL A 1 235 ? 16.952 15.102 -13.470 1.00 91.19 235 VAL A CA 1
ATOM 1844 C C . VAL A 1 235 ? 17.580 15.451 -12.107 1.00 91.19 235 VAL A C 1
ATOM 1846 O O . VAL A 1 235 ? 17.017 16.236 -11.335 1.00 91.19 235 VAL A O 1
ATOM 1849 N N . PHE A 1 236 ? 18.795 14.965 -11.831 1.00 94.31 236 PHE A N 1
ATOM 1850 C CA . PHE A 1 236 ? 19.565 15.325 -10.639 1.00 94.31 236 PHE A CA 1
ATOM 1851 C C . PHE A 1 236 ? 19.912 16.819 -10.605 1.00 94.31 236 PHE A C 1
ATOM 1853 O O . PHE A 1 236 ? 19.771 17.461 -9.560 1.00 94.31 236 PHE A O 1
ATOM 1860 N N . LYS A 1 237 ? 20.310 17.410 -11.742 1.00 95.06 237 LYS A N 1
ATOM 1861 C CA . LYS A 1 237 ? 20.539 18.867 -11.855 1.00 95.06 237 LYS A CA 1
ATOM 1862 C C . LYS A 1 237 ? 19.258 19.658 -11.587 1.00 95.06 237 LYS A C 1
ATOM 1864 O O . LYS A 1 237 ? 19.318 20.715 -10.958 1.00 95.06 237 LYS A O 1
ATOM 1869 N N . SER A 1 238 ? 18.106 19.122 -11.990 1.00 93.56 238 SER A N 1
ATOM 1870 C CA . SER A 1 238 ? 16.782 19.677 -11.683 1.00 93.56 238 SER A CA 1
ATOM 1871 C C . SER A 1 238 ? 16.354 19.506 -10.218 1.00 93.56 238 SER A C 1
ATOM 1873 O O . SER A 1 238 ? 15.289 19.993 -9.845 1.00 93.56 238 SER A O 1
ATOM 1875 N N . LYS A 1 239 ? 17.189 18.881 -9.371 1.00 88.62 239 LYS A N 1
ATOM 1876 C CA . LYS A 1 239 ? 16.940 18.583 -7.946 1.00 88.62 239 LYS A CA 1
ATOM 1877 C C . LYS A 1 239 ? 15.758 17.645 -7.694 1.00 88.62 239 LYS A C 1
ATOM 1879 O O . LYS A 1 239 ? 15.304 17.533 -6.555 1.00 88.62 239 LYS A O 1
ATOM 1884 N N . ASP A 1 240 ? 15.282 16.948 -8.722 1.00 89.88 240 ASP A N 1
ATOM 1885 C CA . ASP A 1 240 ? 14.301 15.881 -8.558 1.00 89.88 240 ASP A CA 1
ATOM 1886 C C . ASP A 1 240 ? 15.033 14.570 -8.254 1.00 89.88 240 ASP A C 1
ATOM 1888 O O . ASP A 1 240 ? 15.302 13.734 -9.113 1.00 89.88 240 ASP A O 1
ATOM 1892 N N . PHE A 1 241 ? 15.421 14.407 -6.993 1.00 87.56 241 PHE A N 1
ATOM 1893 C CA . PHE A 1 241 ? 16.229 13.261 -6.590 1.00 87.56 241 PHE A CA 1
ATOM 1894 C C . PHE A 1 241 ? 15.474 11.929 -6.707 1.00 87.56 241 PHE A C 1
ATOM 1896 O O . PHE A 1 241 ? 16.119 10.912 -6.935 1.00 87.56 241 PHE A O 1
ATOM 1903 N N . HIS A 1 242 ? 14.139 11.922 -6.608 1.00 89.38 242 HIS A N 1
ATOM 1904 C CA . HIS A 1 242 ? 13.335 10.703 -6.746 1.00 89.38 242 HIS A CA 1
ATOM 1905 C C . HIS A 1 242 ? 13.376 10.164 -8.178 1.00 89.38 242 HIS A C 1
ATOM 1907 O O . HIS A 1 242 ? 13.754 9.017 -8.394 1.00 89.38 242 HIS A O 1
ATOM 1913 N N . THR A 1 243 ? 13.090 11.011 -9.165 1.00 84.25 243 THR A N 1
ATOM 1914 C CA . THR A 1 243 ? 13.127 10.599 -10.575 1.00 84.25 243 THR A CA 1
ATOM 1915 C C . THR A 1 243 ? 14.564 10.283 -11.034 1.00 84.25 243 THR A C 1
ATOM 1917 O O . THR A 1 243 ? 14.789 9.419 -11.891 1.00 84.25 243 THR A O 1
ATOM 1920 N N . ALA A 1 244 ? 15.571 10.936 -10.434 1.00 87.31 244 ALA A N 1
ATOM 1921 C CA . ALA A 1 244 ? 16.977 10.615 -10.675 1.00 87.31 244 ALA A CA 1
ATOM 1922 C C . ALA A 1 244 ? 17.326 9.198 -10.184 1.00 87.31 244 ALA A C 1
ATOM 1924 O O . ALA A 1 244 ? 17.985 8.448 -10.901 1.00 87.31 244 ALA A O 1
ATOM 1925 N N . ILE A 1 245 ? 16.835 8.799 -9.005 1.00 95.12 245 ILE A N 1
ATOM 1926 C CA . ILE A 1 245 ? 17.009 7.446 -8.454 1.00 95.12 245 ILE A CA 1
ATOM 1927 C C . ILE A 1 245 ? 16.423 6.381 -9.378 1.00 95.12 245 ILE A C 1
ATOM 1929 O O . ILE A 1 245 ? 17.085 5.368 -9.616 1.00 95.12 245 ILE A O 1
ATOM 1933 N N . ASP A 1 246 ? 15.225 6.603 -9.917 1.00 91.94 246 ASP A N 1
ATOM 1934 C CA . ASP A 1 246 ? 14.588 5.660 -10.843 1.00 91.94 246 ASP A CA 1
ATOM 1935 C C . ASP A 1 246 ? 15.425 5.493 -12.116 1.00 91.94 246 ASP A C 1
ATOM 1937 O O . ASP A 1 246 ? 15.667 4.377 -12.580 1.00 91.94 246 ASP A O 1
ATOM 1941 N N . SER A 1 247 ? 15.943 6.604 -12.644 1.00 89.69 247 SER A N 1
ATOM 1942 C CA . SER A 1 247 ? 16.793 6.610 -13.838 1.00 89.69 247 SER A CA 1
ATOM 1943 C C . SER A 1 247 ? 18.131 5.901 -13.601 1.00 89.69 247 SER A C 1
ATOM 1945 O O . SER A 1 247 ? 18.562 5.107 -14.440 1.00 89.69 247 SER A O 1
ATOM 1947 N N . TYR A 1 248 ? 18.770 6.117 -12.446 1.00 91.69 248 TYR A N 1
ATOM 1948 C CA . TYR A 1 248 ? 19.984 5.383 -12.076 1.00 91.69 248 TYR A CA 1
ATOM 1949 C C . TYR A 1 248 ? 19.710 3.907 -11.803 1.00 91.69 248 TYR A C 1
ATOM 1951 O O . TYR A 1 248 ? 20.544 3.075 -12.131 1.00 91.69 248 TYR A O 1
ATOM 1959 N N . THR A 1 249 ? 18.548 3.560 -11.251 1.00 94.75 249 THR A N 1
ATOM 1960 C CA . THR A 1 249 ? 18.163 2.158 -11.033 1.00 94.75 249 THR A CA 1
ATOM 1961 C C . THR A 1 249 ? 18.008 1.429 -12.363 1.00 94.75 249 THR A C 1
ATOM 1963 O O . THR A 1 249 ? 18.617 0.381 -12.540 1.00 94.75 249 THR A O 1
ATOM 1966 N N . GLN A 1 250 ? 17.342 2.042 -13.348 1.00 92.12 250 GLN A N 1
ATOM 1967 C CA . GLN A 1 250 ? 17.293 1.505 -14.713 1.00 92.12 250 GLN A CA 1
ATOM 1968 C C . GLN A 1 250 ? 18.691 1.350 -15.328 1.00 92.12 250 GLN A C 1
ATOM 1970 O O . GLN A 1 250 ? 18.954 0.374 -16.023 1.00 92.12 250 GLN A O 1
ATOM 1975 N N . ALA A 1 251 ? 19.598 2.301 -15.085 1.00 91.12 251 ALA A N 1
ATOM 1976 C CA . ALA A 1 251 ? 20.972 2.197 -15.564 1.00 91.12 251 ALA A CA 1
ATOM 1977 C C . ALA A 1 251 ? 21.729 1.031 -14.897 1.00 91.12 251 ALA A C 1
ATOM 1979 O O . ALA A 1 251 ? 22.459 0.330 -15.589 1.00 91.12 251 ALA A O 1
ATOM 1980 N N . ILE A 1 252 ? 21.529 0.798 -13.593 1.00 94.81 252 ILE A N 1
ATOM 1981 C CA . ILE A 1 252 ? 22.145 -0.303 -12.827 1.00 94.81 252 ILE A CA 1
ATOM 1982 C C . ILE A 1 252 ? 21.614 -1.661 -13.294 1.00 94.81 252 ILE A C 1
ATOM 1984 O O . ILE A 1 252 ? 22.386 -2.608 -13.411 1.00 94.81 252 ILE A O 1
ATOM 1988 N N . ASP A 1 253 ? 20.317 -1.754 -13.592 1.00 91.31 253 ASP A N 1
ATOM 1989 C CA . ASP A 1 253 ? 19.705 -2.984 -14.107 1.00 91.31 253 ASP A CA 1
ATOM 1990 C C . ASP A 1 253 ? 20.263 -3.364 -15.490 1.00 91.31 253 ASP A C 1
ATOM 1992 O O . ASP A 1 253 ? 20.346 -4.545 -15.831 1.00 91.31 253 ASP A O 1
ATOM 1996 N N . LEU A 1 254 ? 20.661 -2.365 -16.288 1.00 90.00 254 LEU A N 1
ATOM 1997 C CA . LEU A 1 254 ? 21.268 -2.555 -17.607 1.00 90.00 254 LEU A CA 1
ATOM 1998 C C . LEU A 1 254 ? 22.780 -2.809 -17.531 1.00 90.00 254 LEU A C 1
ATOM 2000 O O . LEU A 1 254 ? 23.290 -3.671 -18.246 1.00 90.00 254 LEU A O 1
ATOM 2004 N N . ASP A 1 255 ? 23.498 -2.068 -16.688 1.00 88.94 255 ASP A N 1
ATOM 2005 C CA . ASP A 1 255 ? 24.934 -2.228 -16.464 1.00 88.94 255 ASP A CA 1
ATOM 2006 C C . ASP A 1 255 ? 25.264 -2.245 -14.960 1.00 88.94 255 ASP A C 1
ATOM 2008 O O . ASP A 1 255 ? 25.606 -1.212 -14.374 1.00 88.94 255 ASP A O 1
ATOM 2012 N N . PRO A 1 256 ? 25.223 -3.427 -14.319 1.00 88.56 256 PRO A N 1
ATOM 2013 C CA . PRO A 1 256 ? 25.535 -3.555 -12.899 1.00 88.56 256 PRO A CA 1
ATOM 2014 C C . PRO A 1 256 ? 27.037 -3.427 -12.602 1.00 88.56 256 PRO A C 1
ATOM 2016 O O . PRO A 1 256 ? 27.430 -3.498 -11.440 1.00 88.56 256 PRO A O 1
ATOM 2019 N N . THR A 1 257 ? 27.888 -3.278 -13.626 1.00 89.38 257 THR A N 1
ATOM 2020 C CA . THR A 1 257 ? 29.346 -3.185 -13.463 1.00 89.38 257 THR A CA 1
ATOM 2021 C C . THR A 1 257 ? 29.840 -1.747 -13.303 1.00 89.38 257 THR A C 1
ATOM 2023 O O . THR A 1 257 ? 30.953 -1.537 -12.819 1.00 89.38 257 THR A O 1
ATOM 2026 N N . ASP A 1 258 ? 29.022 -0.744 -13.643 1.00 88.12 258 ASP A N 1
ATOM 2027 C CA . ASP A 1 258 ? 29.372 0.667 -13.461 1.00 88.12 258 ASP A CA 1
ATOM 2028 C C . ASP A 1 258 ? 29.104 1.127 -12.014 1.00 88.12 258 ASP A C 1
ATOM 2030 O O . ASP A 1 258 ? 28.012 1.577 -11.652 1.00 88.12 258 ASP A O 1
ATOM 2034 N N . ALA A 1 259 ? 30.147 1.083 -11.179 1.00 92.25 259 ALA A N 1
ATOM 2035 C CA . ALA A 1 259 ? 30.101 1.549 -9.792 1.00 92.25 259 ALA A CA 1
ATOM 2036 C C . ALA A 1 259 ? 29.696 3.033 -9.646 1.00 92.25 259 ALA A C 1
ATOM 2038 O O . ALA A 1 259 ? 29.182 3.436 -8.598 1.00 92.25 259 ALA A O 1
ATOM 2039 N N . THR A 1 260 ? 29.869 3.861 -10.687 1.00 92.75 260 THR A N 1
ATOM 2040 C CA . THR A 1 260 ? 29.478 5.278 -10.626 1.00 92.75 260 THR A CA 1
ATOM 2041 C C . THR A 1 260 ? 27.963 5.454 -10.531 1.00 92.75 260 THR A C 1
ATOM 2043 O O . THR A 1 260 ? 27.507 6.411 -9.908 1.00 92.75 260 THR A O 1
ATOM 2046 N N . LEU A 1 261 ? 27.171 4.508 -11.047 1.00 93.00 261 LEU A N 1
ATOM 2047 C CA . LEU A 1 261 ? 25.710 4.550 -10.952 1.00 93.00 261 LEU A CA 1
ATOM 2048 C C . LEU A 1 261 ? 25.232 4.398 -9.504 1.00 93.00 261 LEU A C 1
ATOM 2050 O O . LEU A 1 261 ? 24.355 5.137 -9.054 1.00 93.00 261 LEU A O 1
ATOM 2054 N N . LEU A 1 262 ? 25.859 3.491 -8.749 1.00 93.06 262 LEU A N 1
ATOM 2055 C CA . LEU A 1 262 ? 25.593 3.304 -7.321 1.00 93.06 262 LEU A CA 1
ATOM 2056 C C . LEU A 1 262 ? 26.031 4.526 -6.510 1.00 93.06 262 LEU A C 1
ATOM 2058 O O . LEU A 1 262 ? 25.321 4.950 -5.602 1.00 93.06 262 LEU A O 1
ATOM 2062 N N . SER A 1 263 ? 27.168 5.134 -6.859 1.00 96.06 263 SER A N 1
ATOM 2063 C CA . SER A 1 263 ? 27.626 6.373 -6.220 1.00 96.06 263 SER A CA 1
ATOM 2064 C C . SER A 1 263 ? 26.652 7.537 -6.459 1.00 96.06 263 SER A C 1
ATOM 2066 O O . SER A 1 263 ? 26.251 8.219 -5.511 1.00 96.06 263 SER A O 1
ATOM 2068 N N . ASN A 1 264 ? 26.192 7.719 -7.700 1.00 94.00 264 ASN A N 1
ATOM 2069 C CA . ASN A 1 264 ? 25.241 8.769 -8.062 1.00 94.00 264 ASN A CA 1
ATOM 2070 C C . ASN A 1 264 ? 23.872 8.556 -7.395 1.00 94.00 264 ASN A C 1
ATOM 2072 O O . ASN A 1 264 ? 23.281 9.509 -6.877 1.00 94.00 264 ASN A O 1
ATOM 2076 N N . ARG A 1 265 ? 23.389 7.308 -7.324 1.00 96.81 265 ARG A N 1
ATOM 2077 C CA . ARG A 1 265 ? 22.151 6.967 -6.606 1.00 96.81 265 ARG A CA 1
ATOM 2078 C C . ARG A 1 265 ? 22.289 7.169 -5.092 1.00 96.81 265 ARG A C 1
ATOM 2080 O O . ARG A 1 265 ? 21.411 7.775 -4.481 1.00 96.81 265 ARG A O 1
ATOM 2087 N N . SER A 1 266 ? 23.431 6.798 -4.505 1.00 96.62 266 SER A N 1
ATOM 2088 C CA . SER A 1 266 ? 23.758 7.062 -3.094 1.00 96.62 266 SER A CA 1
ATOM 2089 C C . SER A 1 266 ? 23.707 8.557 -2.765 1.00 96.62 266 SER A C 1
ATOM 2091 O O . SER A 1 266 ? 23.117 8.960 -1.760 1.00 96.62 266 SER A O 1
ATOM 2093 N N . LEU A 1 267 ? 24.239 9.409 -3.646 1.00 93.81 267 LEU A N 1
ATOM 2094 C CA . LEU A 1 267 ? 24.171 10.858 -3.472 1.00 93.81 267 LEU A CA 1
ATOM 2095 C C . LEU A 1 267 ? 22.724 11.375 -3.478 1.00 93.81 267 LEU A C 1
ATOM 2097 O O . LEU A 1 267 ? 22.390 12.249 -2.675 1.00 93.81 267 LEU A O 1
ATOM 2101 N N . CYS A 1 268 ? 21.855 10.825 -4.331 1.00 92.75 268 CYS A N 1
ATOM 2102 C CA . CYS A 1 268 ? 20.429 11.164 -4.337 1.00 92.75 268 CYS A CA 1
ATOM 2103 C C . CYS A 1 268 ? 19.764 10.816 -2.999 1.00 92.75 268 CYS A C 1
ATOM 2105 O O . CYS A 1 268 ? 19.055 11.647 -2.430 1.00 92.75 268 CYS A O 1
ATOM 2107 N N . TRP A 1 269 ? 20.061 9.637 -2.446 1.00 93.31 269 TRP A N 1
ATOM 2108 C CA . TRP A 1 269 ? 19.550 9.222 -1.138 1.00 93.31 269 TRP A CA 1
ATOM 2109 C C . TRP A 1 269 ? 20.003 10.143 -0.004 1.00 93.31 269 TRP A C 1
ATOM 2111 O O . TRP A 1 269 ? 19.189 10.516 0.841 1.00 93.31 269 TRP A O 1
ATOM 2121 N N . ILE A 1 270 ? 21.260 10.600 -0.020 1.00 94.12 270 ILE A N 1
ATOM 2122 C CA . ILE A 1 270 ? 21.760 11.591 0.949 1.00 94.12 270 ILE A CA 1
ATOM 2123 C C . ILE A 1 270 ? 20.974 12.903 0.840 1.00 94.12 270 ILE A C 1
ATOM 2125 O O . ILE A 1 270 ? 20.591 13.475 1.861 1.00 94.12 270 ILE A O 1
ATOM 2129 N N . ARG A 1 271 ? 20.696 13.381 -0.382 1.00 90.75 271 ARG A N 1
ATOM 2130 C CA . ARG A 1 271 ? 19.919 14.615 -0.606 1.00 90.75 271 ARG A CA 1
ATOM 2131 C C . ARG A 1 271 ? 18.469 14.505 -0.131 1.00 90.75 271 ARG A C 1
ATOM 2133 O O . ARG A 1 271 ? 17.896 15.521 0.253 1.00 90.75 271 ARG A O 1
ATOM 2140 N N . LEU A 1 272 ? 17.913 13.295 -0.111 1.00 87.88 272 LEU A N 1
ATOM 2141 C CA . LEU A 1 272 ? 16.583 12.990 0.425 1.00 87.88 272 LEU A CA 1
ATOM 2142 C C . LEU A 1 272 ? 16.579 12.663 1.929 1.00 87.88 272 LEU A C 1
ATOM 2144 O O . LEU A 1 272 ? 15.520 12.390 2.488 1.00 87.88 272 LEU A O 1
ATOM 2148 N N . GLY A 1 273 ? 17.737 12.673 2.598 1.00 89.00 273 GLY A N 1
ATOM 2149 C CA . GLY A 1 273 ? 17.854 12.325 4.017 1.00 89.00 273 GLY A CA 1
ATOM 2150 C C . GLY A 1 273 ? 17.765 10.822 4.316 1.00 89.00 273 GLY A C 1
ATOM 2151 O O . GLY A 1 273 ? 17.657 10.435 5.477 1.00 89.00 273 GLY A O 1
ATOM 2152 N N . GLN A 1 274 ? 17.840 9.961 3.297 1.00 86.81 274 GLN A N 1
ATOM 2153 C CA . GLN A 1 274 ? 17.760 8.504 3.432 1.00 86.81 274 GLN A CA 1
ATOM 2154 C C . GLN A 1 274 ? 19.153 7.877 3.605 1.00 86.81 274 GLN A C 1
ATOM 2156 O O . GLN A 1 274 ? 19.689 7.210 2.720 1.00 86.81 274 GLN A O 1
ATOM 2161 N N . ALA A 1 275 ? 19.759 8.102 4.773 1.00 86.19 275 ALA A N 1
ATOM 2162 C CA . ALA A 1 275 ? 21.137 7.689 5.058 1.00 86.19 275 ALA A CA 1
ATOM 2163 C C . ALA A 1 275 ? 21.372 6.164 4.981 1.00 86.19 275 ALA A C 1
ATOM 2165 O O . ALA A 1 275 ? 22.451 5.728 4.579 1.00 86.19 275 ALA A O 1
ATOM 2166 N N . GLU A 1 276 ? 20.377 5.343 5.330 1.00 89.25 276 GLU A N 1
ATOM 2167 C CA . GLU A 1 276 ? 20.503 3.877 5.299 1.00 89.25 276 GLU A CA 1
ATOM 2168 C C . GLU A 1 276 ? 20.646 3.332 3.873 1.00 89.25 276 GLU A C 1
ATOM 2170 O O . GLU A 1 276 ? 21.506 2.489 3.610 1.00 89.25 276 GLU A O 1
ATOM 2175 N N . GLN A 1 277 ? 19.854 3.856 2.935 1.00 87.88 277 GLN A N 1
ATOM 2176 C CA . GLN A 1 277 ? 19.920 3.458 1.529 1.00 87.88 277 GLN A CA 1
ATOM 2177 C C . GLN A 1 277 ? 21.201 3.960 0.865 1.00 87.88 277 GLN A C 1
ATOM 2179 O O . GLN A 1 277 ? 21.861 3.211 0.145 1.00 87.88 277 GLN A O 1
ATOM 2184 N N . ALA A 1 278 ? 21.628 5.181 1.202 1.00 91.44 278 ALA A N 1
ATOM 2185 C CA . ALA A 1 278 ? 22.921 5.702 0.773 1.00 91.44 278 ALA A CA 1
ATOM 2186 C C . ALA A 1 278 ? 24.087 4.801 1.219 1.00 91.44 278 ALA A C 1
ATOM 2188 O O . ALA A 1 278 ? 25.001 4.540 0.433 1.00 91.44 278 ALA A O 1
ATOM 2189 N N . LEU A 1 279 ? 24.045 4.293 2.458 1.00 90.56 279 LEU A N 1
ATOM 2190 C CA . LEU A 1 279 ? 25.051 3.374 2.994 1.00 90.56 279 LEU A CA 1
ATOM 2191 C C . LEU A 1 279 ? 25.026 2.008 2.294 1.00 90.56 279 LEU A C 1
ATOM 2193 O O . LEU A 1 279 ? 26.088 1.421 2.078 1.00 90.56 279 LEU A O 1
ATOM 2197 N N . ALA A 1 280 ? 23.844 1.491 1.953 1.00 93.19 280 ALA A N 1
ATOM 2198 C CA . ALA A 1 280 ? 23.713 0.250 1.193 1.00 93.19 280 ALA A CA 1
ATOM 2199 C C . ALA A 1 280 ? 24.353 0.382 -0.199 1.00 93.19 280 ALA A C 1
ATOM 2201 O O . ALA A 1 280 ? 25.206 -0.434 -0.553 1.00 93.19 280 ALA A O 1
ATOM 2202 N N . ASP A 1 281 ? 24.035 1.457 -0.924 1.00 92.12 281 ASP A N 1
ATOM 2203 C CA . ASP A 1 281 ? 24.630 1.743 -2.234 1.00 92.12 281 ASP A CA 1
ATOM 2204 C C . ASP A 1 281 ? 26.145 1.975 -2.135 1.00 92.12 281 ASP A C 1
ATOM 2206 O O . ASP A 1 281 ? 26.898 1.474 -2.964 1.00 92.12 281 ASP A O 1
ATOM 2210 N N . ALA A 1 282 ? 26.635 2.642 -1.084 1.00 92.62 282 ALA A N 1
ATOM 2211 C CA . ALA A 1 282 ? 28.072 2.827 -0.862 1.00 92.62 282 ALA A CA 1
ATOM 2212 C C . ALA A 1 282 ? 28.806 1.497 -0.597 1.00 92.62 282 ALA A C 1
ATOM 2214 O O . ALA A 1 282 ? 29.928 1.293 -1.064 1.00 92.62 282 ALA A O 1
ATOM 2215 N N . LYS A 1 283 ? 28.178 0.566 0.136 1.00 94.56 283 LYS A N 1
ATOM 2216 C CA . LYS A 1 283 ? 28.731 -0.780 0.360 1.00 94.56 283 LYS A CA 1
ATOM 2217 C C . LYS A 1 283 ? 28.777 -1.589 -0.933 1.00 94.56 283 LYS A C 1
ATOM 2219 O O . LYS A 1 283 ? 29.785 -2.248 -1.169 1.00 94.56 283 LYS A O 1
ATOM 2224 N N . ALA A 1 284 ? 27.721 -1.519 -1.744 1.00 91.50 284 ALA A N 1
ATOM 2225 C CA . ALA A 1 284 ? 27.659 -2.179 -3.045 1.00 91.50 284 ALA A CA 1
ATOM 2226 C C . ALA A 1 284 ? 28.680 -1.583 -4.027 1.00 91.50 284 ALA A C 1
ATOM 2228 O O . ALA A 1 284 ? 29.425 -2.327 -4.652 1.00 91.50 284 ALA A O 1
ATOM 2229 N N . CYS A 1 285 ? 28.805 -0.253 -4.071 1.00 92.00 285 CYS A N 1
ATOM 2230 C CA . CYS A 1 285 ? 29.788 0.467 -4.884 1.00 92.00 285 CYS A CA 1
ATOM 2231 C C . CYS A 1 285 ? 31.228 0.051 -4.566 1.00 92.00 285 CYS A C 1
ATOM 2233 O O . CYS A 1 285 ? 32.054 -0.011 -5.464 1.00 92.00 285 CYS A O 1
ATOM 2235 N N 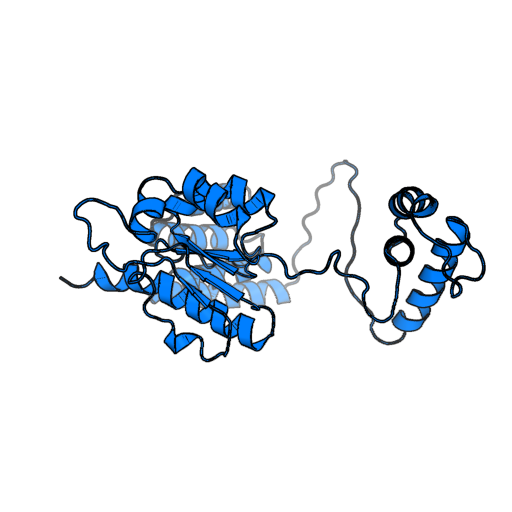. ARG A 1 286 ? 31.537 -0.229 -3.294 1.00 92.50 286 ARG A N 1
ATOM 2236 C CA . ARG A 1 286 ? 32.862 -0.704 -2.868 1.00 92.50 286 ARG A CA 1
ATOM 2237 C C . ARG A 1 286 ? 33.112 -2.182 -3.196 1.00 92.50 286 ARG A C 1
ATOM 2239 O O . ARG A 1 286 ? 34.252 -2.627 -3.135 1.00 92.50 286 ARG A O 1
ATOM 2246 N N . ALA A 1 287 ? 32.054 -2.959 -3.410 1.00 89.94 287 ALA A N 1
ATOM 2247 C CA . ALA A 1 287 ? 32.149 -4.389 -3.685 1.00 89.94 287 ALA A CA 1
ATOM 2248 C C . ALA A 1 287 ? 32.366 -4.700 -5.177 1.00 89.94 287 ALA A C 1
ATOM 2250 O O . ALA A 1 287 ? 32.716 -5.838 -5.492 1.00 89.94 287 ALA A O 1
ATOM 2251 N N . LEU A 1 288 ? 32.151 -3.710 -6.050 1.00 84.81 288 LEU A N 1
ATOM 2252 C CA . LEU A 1 288 ? 32.499 -3.721 -7.473 1.00 84.81 288 LEU A CA 1
ATOM 2253 C C . LEU A 1 288 ? 33.959 -3.296 -7.672 1.00 84.81 288 LEU A C 1
ATOM 2255 O O . LEU A 1 288 ? 34.623 -3.921 -8.527 1.00 84.81 288 LEU A O 1
#